Protein AF-A0A6N6ZDT4-F1 (afdb_monomer)

pLDDT: mean 76.59, std 15.62, range [25.39, 94.62]

Solvent-accessible surface area (backbone atoms only — not comparable to full-atom values): 13782 Å² total; per-residue (Å²): 130,82,79,78,72,80,75,78,79,82,58,94,84,52,54,69,71,59,47,50,46,47,51,51,45,49,52,50,52,51,52,53,52,50,54,56,46,48,57,54,64,78,45,60,95,81,59,47,78,66,54,54,50,50,39,50,55,48,48,54,64,77,39,45,67,58,52,51,52,48,53,50,49,49,47,52,45,51,51,51,51,49,51,52,44,66,76,69,45,55,78,88,50,59,71,57,66,73,57,50,48,52,52,52,50,49,52,50,54,53,48,52,52,49,51,53,51,50,50,59,55,54,75,56,52,96,78,57,51,72,68,57,50,51,53,51,52,51,49,50,47,65,76,42,38,68,63,54,49,52,48,51,51,53,49,49,50,52,52,48,44,49,69,74,63,41,41,73,68,40,72,100,58,39,64,66,61,50,46,53,52,50,47,53,49,53,48,48,54,49,51,54,52,51,48,51,50,53,51,53,72,67,43,90,44,70,68,55,37,49,50,54,53,49,53,54,51,51,53,52,49,53,53,52,50,51,53,54,49,52,57,49,51,64,49,58,57,56,74,71,77,114

Foldseek 3Di:
DPPDPQPDDDDPPHPPVLVVLSVVLVVLVVVLVVLLVCLQVVDPPPDDPVRSVVSNVVSCVVCVVSVVVSVVSVVVSVVVVVVVCQVPPPPLQDDPVVLVVLVVVLVVLVVVLVVVLVVLVVVCPDDHDPVSNVVSVVVSCVVCVVSVVVSVVSVVVSVVCCQPVVQSNDPDDGVVRVCVVVVVVVVVVVVLVVVLVVQCVVDPDPVSNVVSVVVVVVVVVVVVVVVVVVVVVVVVVVVVVD

Secondary structure (DSSP, 8-state):
-PPPPPPPPPPTT--HHHHHHHHHHHHHHHHHHHHHHHHHHTS-TT--HHHHHHHHHHHHHHTHHHHHHHHHHHHHHHHHHHHHHHHHS-GGGPPPHHHHHHHHHHHHHHHHHHHHHHHHHHHT-SS--HHHHHHHHHHHHHHTHHHHHHHHHHHHHHHHHHHHTTTTTSSSS-HHHHHHHHHHHHHHHHHHHHHHHHHHHH--SHHHHHHHHHHHHHHHHHHHHHHHHHHHHHHHTHHHH-

Structure (mmCIF, N/CA/C/O backbone):
data_AF-A0A6N6ZDT4-F1
#
_entry.id   AF-A0A6N6ZDT4-F1
#
loop_
_atom_site.group_PDB
_atom_site.id
_atom_site.type_symbol
_atom_site.label_atom_id
_atom_site.label_alt_id
_atom_site.label_comp_id
_atom_site.label_asym_id
_atom_site.label_entity_id
_atom_site.label_seq_id
_atom_site.pdbx_PDB_ins_code
_atom_site.Cartn_x
_atom_site.Cartn_y
_atom_site.Cartn_z
_atom_site.occupancy
_atom_site.B_iso_or_equiv
_atom_site.auth_seq_id
_atom_site.auth_comp_id
_atom_site.auth_asym_id
_atom_site.auth_atom_id
_atom_site.pdbx_PDB_model_num
ATOM 1 N N . MET A 1 1 ? -7.344 -6.936 5.719 1.00 31.11 1 MET A N 1
ATOM 2 C CA . MET A 1 1 ? -6.940 -6.366 4.422 1.00 31.11 1 MET A CA 1
ATOM 3 C C . MET A 1 1 ? -5.825 -5.378 4.707 1.00 31.11 1 MET A C 1
ATOM 5 O O . MET A 1 1 ? -5.963 -4.619 5.659 1.00 31.11 1 MET A O 1
ATOM 9 N N . LEU A 1 2 ? -4.697 -5.473 4.000 1.00 25.39 2 LEU A N 1
ATOM 10 C CA . LEU A 1 2 ? -3.678 -4.417 4.024 1.00 25.39 2 LEU A CA 1
ATOM 11 C C . LEU A 1 2 ? -4.314 -3.144 3.439 1.00 25.39 2 LEU A C 1
ATOM 13 O O . LEU A 1 2 ? -5.115 -3.282 2.512 1.00 25.39 2 LEU A O 1
ATOM 17 N N . PRO A 1 3 ? -4.019 -1.939 3.954 1.00 29.45 3 PRO A N 1
ATOM 18 C CA . PRO A 1 3 ? -4.468 -0.725 3.291 1.00 29.45 3 PRO A CA 1
ATOM 19 C C . PRO A 1 3 ? -3.815 -0.675 1.902 1.00 29.45 3 PRO A C 1
ATOM 21 O O . PRO A 1 3 ? -2.616 -0.959 1.794 1.00 29.45 3 PRO A O 1
ATOM 24 N N . PRO A 1 4 ? -4.568 -0.367 0.835 1.00 38.19 4 PRO A N 1
ATOM 25 C CA . PRO A 1 4 ? -3.966 -0.209 -0.473 1.00 38.19 4 PRO A CA 1
ATOM 26 C C . PRO A 1 4 ? -2.980 0.959 -0.398 1.00 38.19 4 PRO A C 1
ATOM 28 O O . PRO A 1 4 ? -3.300 2.029 0.126 1.00 38.19 4 PRO A O 1
ATOM 31 N N . GLY A 1 5 ? -1.759 0.742 -0.890 1.00 38.91 5 GLY A N 1
ATOM 32 C CA . GLY A 1 5 ? -0.797 1.825 -1.061 1.00 38.91 5 GLY A CA 1
ATOM 33 C C . GLY A 1 5 ? -1.442 2.969 -1.847 1.00 38.91 5 GLY A C 1
ATOM 34 O O . GLY A 1 5 ? -2.286 2.743 -2.726 1.00 38.91 5 GLY A O 1
ATOM 35 N N . ARG A 1 6 ? -1.093 4.214 -1.509 1.00 45.00 6 ARG A N 1
ATOM 36 C CA . ARG A 1 6 ? -1.431 5.351 -2.372 1.00 45.00 6 ARG A CA 1
ATOM 37 C C . ARG A 1 6 ? -0.840 5.057 -3.759 1.00 45.00 6 ARG A C 1
ATOM 39 O O . ARG A 1 6 ? 0.341 4.705 -3.807 1.00 45.00 6 ARG A O 1
ATOM 46 N N . PRO A 1 7 ? -1.622 5.123 -4.852 1.00 46.25 7 PRO A N 1
ATOM 47 C CA . PRO A 1 7 ? -1.039 5.036 -6.180 1.00 46.25 7 PRO A CA 1
ATOM 48 C C . PRO A 1 7 ? -0.009 6.167 -6.327 1.00 46.25 7 PRO A C 1
ATOM 50 O O . PRO A 1 7 ? -0.178 7.225 -5.707 1.00 46.25 7 PRO A O 1
ATOM 53 N N . PRO A 1 8 ? 1.085 5.934 -7.069 1.00 50.03 8 PRO A N 1
ATOM 54 C CA . PRO A 1 8 ? 2.086 6.967 -7.311 1.00 50.03 8 PRO A CA 1
ATOM 55 C C . PRO A 1 8 ? 1.429 8.202 -7.943 1.00 50.03 8 PRO A C 1
ATOM 57 O O . PRO A 1 8 ? 0.439 8.073 -8.662 1.00 50.03 8 PRO A O 1
ATOM 60 N N . LEU A 1 9 ? 1.964 9.392 -7.643 1.00 47.66 9 LEU A N 1
ATOM 61 C CA . LEU A 1 9 ? 1.488 10.659 -8.211 1.00 47.66 9 LEU A CA 1
ATOM 62 C C . LEU A 1 9 ? 1.496 10.603 -9.752 1.00 47.66 9 LEU A C 1
ATOM 64 O O . LEU A 1 9 ? 2.379 9.951 -10.321 1.00 47.66 9 LEU A O 1
ATOM 68 N N . PRO A 1 10 ? 0.546 11.275 -10.429 1.00 50.88 10 PRO A N 1
ATOM 69 C CA . PRO A 1 10 ? 0.464 11.254 -11.883 1.00 50.88 10 PRO A CA 1
ATOM 70 C C . PRO A 1 10 ? 1.732 11.846 -12.516 1.00 50.88 10 PRO A C 1
ATOM 72 O O . PRO A 1 10 ? 2.265 12.859 -12.058 1.00 50.88 10 PRO A O 1
ATOM 75 N N . HIS A 1 11 ? 2.228 11.191 -13.569 1.00 55.28 11 HIS A N 1
ATOM 76 C CA . HIS A 1 11 ? 3.303 11.713 -14.413 1.00 55.28 11 HIS A CA 1
ATOM 77 C C . HIS A 1 11 ? 2.786 12.953 -15.171 1.00 55.28 11 HIS A C 1
ATOM 79 O O . HIS A 1 11 ? 1.631 12.930 -15.594 1.00 55.28 11 HIS A O 1
ATOM 85 N N . PRO A 1 12 ? 3.582 14.021 -15.357 1.00 55.28 12 PRO A N 1
ATOM 86 C CA . PRO A 1 12 ? 3.148 15.217 -16.092 1.00 55.28 12 PRO A CA 1
ATOM 87 C C . PRO A 1 12 ? 2.647 14.912 -17.516 1.00 55.28 12 PRO A C 1
ATOM 89 O O . PRO A 1 12 ? 1.667 15.512 -17.942 1.00 55.28 12 PRO A O 1
ATOM 92 N N . ASP A 1 13 ? 3.228 13.909 -18.178 1.00 62.75 13 ASP A N 1
ATOM 93 C CA . ASP A 1 13 ? 2.835 13.463 -19.532 1.00 62.75 13 ASP A CA 1
ATOM 94 C C . ASP A 1 13 ? 1.787 12.338 -19.551 1.00 62.75 13 ASP A C 1
ATOM 96 O O . ASP A 1 13 ? 1.611 11.647 -20.551 1.00 62.75 13 ASP A O 1
ATOM 100 N N . MET A 1 14 ? 1.118 12.087 -18.425 1.00 67.31 14 MET A N 1
ATOM 101 C CA . MET A 1 14 ? 0.095 11.049 -18.343 1.00 67.31 14 MET A CA 1
ATOM 102 C C . MET A 1 14 ? -1.061 11.357 -19.316 1.00 67.31 14 MET A C 1
ATOM 104 O O . MET A 1 14 ? -1.577 12.479 -19.286 1.00 67.31 14 MET A O 1
ATOM 108 N N . PRO A 1 15 ? -1.512 10.382 -20.133 1.00 78.56 15 PRO A N 1
ATOM 109 C CA . PRO A 1 15 ? -2.627 10.574 -21.049 1.00 78.56 15 PRO A CA 1
ATOM 110 C C . PRO A 1 15 ? -3.866 11.090 -20.307 1.00 78.56 15 PRO A C 1
ATOM 112 O O . PRO A 1 15 ? -4.099 10.651 -19.171 1.00 78.56 15 PRO A O 1
ATOM 115 N N . PRO A 1 16 ? -4.664 11.989 -20.913 1.00 79.31 16 PRO A N 1
ATOM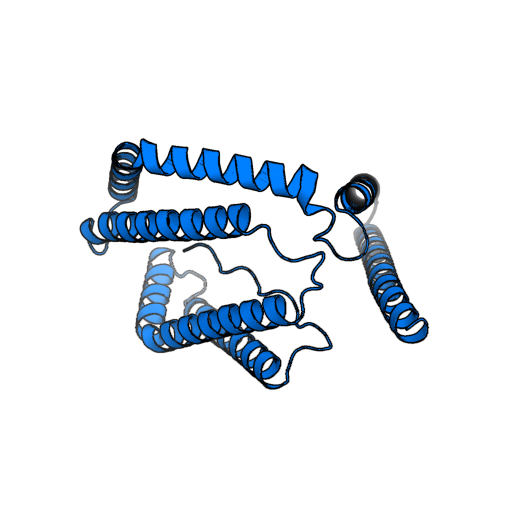 116 C CA . PRO A 1 16 ? -5.851 12.558 -20.279 1.00 79.31 16 PRO A CA 1
ATOM 117 C C . PRO A 1 16 ? -6.778 11.498 -19.678 1.00 79.31 16 PRO A C 1
ATOM 119 O O . PRO A 1 16 ? -7.207 11.639 -18.539 1.00 79.31 16 PRO A O 1
ATOM 122 N N . GLU A 1 17 ? -6.981 10.385 -20.380 1.00 77.56 17 GLU A N 1
ATOM 123 C CA . GLU A 1 17 ? -7.844 9.279 -19.958 1.00 77.56 17 GLU A CA 1
ATOM 124 C C . GLU A 1 17 ? -7.307 8.580 -18.697 1.00 77.56 17 GLU A C 1
ATOM 126 O O . GLU A 1 17 ? -8.062 8.183 -17.810 1.00 77.56 17 GLU A O 1
ATOM 131 N N . LEU A 1 18 ? -5.981 8.451 -18.587 1.00 79.62 18 LEU A N 1
ATOM 132 C CA . LEU A 1 18 ? -5.334 7.842 -17.427 1.00 79.62 18 LEU A CA 1
ATOM 133 C C . LEU A 1 18 ? -5.349 8.779 -16.214 1.00 79.62 18 LEU A C 1
ATOM 135 O O . LEU A 1 18 ? -5.496 8.327 -15.076 1.00 79.62 18 LEU A O 1
ATOM 139 N N . LYS A 1 19 ? -5.223 10.085 -16.463 1.00 82.44 19 LYS A N 1
ATOM 140 C CA . LYS A 1 19 ? -5.336 11.122 -15.438 1.00 82.44 19 LYS A CA 1
ATOM 141 C C . LYS A 1 19 ? -6.763 11.218 -14.895 1.00 82.44 19 LYS A C 1
ATOM 143 O O . LYS A 1 19 ? -6.938 11.233 -13.681 1.00 82.44 19 LYS A O 1
ATOM 148 N N . GLU A 1 20 ? -7.769 11.212 -15.766 1.00 85.25 20 GLU A N 1
ATOM 149 C CA . GLU A 1 20 ? -9.183 11.195 -15.375 1.00 85.25 20 GLU A CA 1
ATOM 150 C C . GLU A 1 20 ? -9.500 9.982 -14.493 1.00 85.25 20 GLU A C 1
ATOM 152 O O . GLU A 1 20 ? -10.053 10.134 -13.403 1.00 85.25 20 GLU A O 1
ATOM 157 N N . LEU A 1 21 ? -9.061 8.785 -14.895 1.00 84.06 21 LEU A N 1
ATOM 158 C CA . LEU A 1 21 ? -9.243 7.571 -14.098 1.00 84.06 21 LEU A CA 1
ATOM 159 C C . LEU A 1 21 ? -8.520 7.642 -12.742 1.00 84.06 21 LEU A C 1
ATOM 161 O O . LEU A 1 21 ? -9.050 7.181 -11.728 1.00 84.06 21 LEU A O 1
ATOM 165 N N . PHE A 1 22 ? -7.324 8.235 -12.696 1.00 84.69 22 PHE A N 1
ATOM 166 C CA . PHE A 1 22 ? -6.606 8.472 -11.444 1.00 84.69 22 PHE A CA 1
ATOM 167 C C . PHE A 1 22 ? -7.398 9.387 -10.501 1.00 84.69 22 PHE A C 1
ATOM 169 O O . PHE A 1 22 ? -7.576 9.047 -9.326 1.00 84.69 22 PHE A O 1
ATOM 176 N N . ASP A 1 23 ? -7.895 10.514 -11.010 1.00 86.50 23 ASP A N 1
ATOM 177 C CA . ASP A 1 23 ? -8.665 11.492 -10.238 1.00 86.50 23 ASP A CA 1
ATOM 178 C C . ASP A 1 23 ? -9.986 10.884 -9.739 1.00 86.50 23 ASP A C 1
ATOM 180 O O . ASP A 1 23 ? -10.361 11.052 -8.574 1.00 86.50 23 ASP A O 1
ATOM 184 N N . GLU A 1 24 ? -10.659 10.090 -10.574 1.00 88.06 24 GLU A N 1
ATOM 185 C CA . GLU A 1 24 ? -11.857 9.344 -10.190 1.00 88.06 24 GLU A CA 1
ATOM 186 C C . GLU A 1 24 ? -11.592 8.333 -9.070 1.00 88.06 24 GLU A C 1
ATOM 188 O O . GLU A 1 24 ? -12.377 8.233 -8.120 1.00 88.06 24 GLU A O 1
ATOM 193 N N . VAL A 1 25 ? -10.483 7.592 -9.153 1.00 87.31 25 VAL A N 1
ATOM 194 C CA . VAL A 1 25 ? -10.069 6.649 -8.108 1.00 87.31 25 VAL A CA 1
ATOM 195 C C . VAL A 1 25 ? -9.773 7.387 -6.803 1.00 87.31 25 VAL A C 1
ATOM 197 O O . VAL A 1 25 ? -10.222 6.938 -5.747 1.00 87.31 25 VAL A O 1
ATOM 200 N N . GLN A 1 26 ? -9.050 8.510 -6.838 1.00 86.88 26 GLN A N 1
ATOM 201 C CA . GLN A 1 26 ? -8.766 9.292 -5.628 1.00 86.88 26 GLN A CA 1
ATOM 202 C C . GLN A 1 26 ? -10.048 9.814 -4.986 1.00 86.88 26 GLN A C 1
ATOM 204 O O . GLN A 1 26 ? -10.287 9.568 -3.803 1.00 86.88 26 GLN A O 1
ATOM 209 N N . LYS A 1 27 ? -10.921 10.436 -5.779 1.00 89.56 27 LYS A N 1
ATOM 210 C CA . LYS A 1 27 ? -12.198 10.968 -5.301 1.00 89.56 27 LYS A CA 1
ATOM 211 C C . LYS A 1 27 ? -13.079 9.885 -4.675 1.00 89.56 27 LYS A C 1
ATOM 213 O O . LYS A 1 27 ? -13.685 10.108 -3.625 1.00 89.56 27 LYS A O 1
ATOM 218 N N . GLY A 1 28 ? -13.132 8.700 -5.286 1.00 88.12 28 GLY A N 1
ATOM 219 C CA . GLY A 1 28 ? -13.862 7.554 -4.742 1.00 88.12 28 GLY A CA 1
ATOM 220 C C . GLY A 1 28 ? -13.298 7.075 -3.399 1.00 88.12 28 GLY A C 1
ATOM 221 O O . GLY A 1 28 ? -14.063 6.826 -2.465 1.00 88.12 28 GLY A O 1
ATOM 222 N N . ARG A 1 29 ? -11.964 7.026 -3.250 1.00 88.00 29 ARG A N 1
ATOM 223 C CA . ARG A 1 29 ? -11.310 6.706 -1.966 1.00 88.00 29 ARG A CA 1
ATOM 224 C C . ARG A 1 29 ? -11.636 7.725 -0.886 1.00 88.00 29 ARG A C 1
ATOM 226 O O . ARG A 1 29 ? -11.959 7.323 0.228 1.00 88.00 29 ARG A O 1
ATOM 233 N N . GLU A 1 30 ? -11.530 9.009 -1.206 1.00 89.62 30 GLU A N 1
ATOM 234 C CA . GLU A 1 30 ? -11.802 10.099 -0.266 1.00 89.62 30 GLU A CA 1
ATOM 235 C C . GLU A 1 30 ? -13.252 10.053 0.212 1.00 89.62 30 GLU A C 1
ATOM 237 O O . GLU A 1 30 ? -13.496 10.036 1.416 1.00 89.62 30 GLU A O 1
ATOM 242 N N . THR A 1 31 ? -14.195 9.883 -0.717 1.00 90.94 31 THR A N 1
ATOM 243 C CA . THR A 1 31 ? -15.630 9.782 -0.411 1.00 90.94 31 THR A CA 1
ATOM 244 C C . THR A 1 31 ? -15.928 8.590 0.507 1.00 90.94 31 THR A C 1
ATOM 246 O O . THR A 1 31 ? -16.607 8.727 1.525 1.00 90.94 31 THR A O 1
ATOM 249 N N . LEU A 1 32 ? -15.382 7.405 0.200 1.00 90.38 32 LEU A N 1
ATOM 250 C CA . LEU A 1 32 ? -15.551 6.217 1.044 1.00 90.38 32 LEU A CA 1
ATOM 251 C C . LEU A 1 32 ? -14.861 6.373 2.407 1.00 90.38 32 LEU A C 1
ATOM 253 O O . LEU A 1 32 ? -15.349 5.857 3.412 1.00 90.38 32 LEU A O 1
ATOM 257 N N . GLN A 1 33 ? -13.725 7.068 2.467 1.00 91.31 33 GLN A N 1
ATOM 258 C CA . GLN A 1 33 ? -13.007 7.318 3.712 1.00 91.31 33 GLN A CA 1
ATOM 259 C C . GLN A 1 33 ? -13.769 8.281 4.628 1.00 91.31 33 GLN A C 1
ATOM 261 O O . GLN A 1 33 ? -13.818 8.036 5.837 1.00 91.31 33 GLN A O 1
ATOM 266 N N . GLU A 1 34 ? -14.337 9.345 4.067 1.00 90.06 34 GLU A N 1
ATOM 267 C CA . GLU A 1 34 ? -15.158 10.323 4.778 1.00 90.06 34 GLU A CA 1
ATOM 268 C C . GLU A 1 34 ? -16.442 9.674 5.292 1.00 90.06 34 GLU A C 1
ATOM 270 O O . GLU A 1 34 ? -16.655 9.633 6.500 1.00 90.06 34 GLU A O 1
ATOM 275 N N . SER A 1 35 ? -17.191 8.989 4.427 1.00 92.38 35 SER A N 1
ATOM 276 C CA . SER A 1 35 ? -18.391 8.249 4.830 1.00 92.38 35 SER A CA 1
ATOM 277 C C . SER A 1 35 ? -18.110 7.194 5.912 1.00 92.38 35 SER A C 1
ATOM 279 O O . SER A 1 35 ? -18.870 7.019 6.869 1.00 92.38 35 SER A O 1
ATOM 281 N N . ARG A 1 36 ? -16.975 6.489 5.816 1.00 91.56 36 ARG A N 1
ATOM 282 C CA . ARG A 1 36 ? -16.556 5.536 6.854 1.00 91.56 36 ARG A CA 1
ATOM 283 C C . ARG A 1 36 ? -16.254 6.226 8.182 1.00 91.56 36 ARG A C 1
ATOM 285 O O . ARG A 1 36 ? -16.444 5.611 9.233 1.00 91.56 36 ARG A O 1
ATOM 292 N N . ARG A 1 37 ? -15.701 7.441 8.143 1.00 91.19 37 ARG A N 1
ATOM 293 C CA . ARG A 1 37 ? -15.418 8.245 9.334 1.00 91.19 37 ARG A CA 1
ATOM 294 C C . ARG A 1 37 ? -16.727 8.706 9.970 1.00 91.19 37 ARG A C 1
ATOM 296 O O . ARG A 1 37 ? -16.902 8.440 11.155 1.00 91.19 37 ARG A O 1
ATOM 303 N N . GLU A 1 38 ? -17.647 9.260 9.186 1.00 91.12 38 GLU A N 1
ATOM 304 C CA . GLU A 1 38 ? -18.987 9.672 9.631 1.00 91.12 38 GLU A CA 1
ATOM 305 C C . GLU A 1 38 ? -19.718 8.522 10.336 1.00 91.12 38 GLU A C 1
ATOM 307 O O . GLU A 1 38 ? -20.161 8.665 11.470 1.00 91.12 38 GLU A O 1
ATOM 312 N N . ALA A 1 39 ? -19.699 7.315 9.758 1.00 88.31 39 ALA A N 1
ATOM 313 C CA . ALA A 1 39 ? -20.327 6.133 10.358 1.00 88.31 39 ALA A CA 1
ATOM 314 C C . ALA A 1 39 ? -19.769 5.731 11.742 1.00 88.31 39 ALA A C 1
ATOM 316 O O . ALA A 1 39 ? -20.390 4.940 12.458 1.00 88.31 39 ALA A O 1
ATOM 317 N N . VAL A 1 40 ? -18.576 6.211 12.108 1.00 86.81 40 VAL A N 1
ATOM 318 C CA . VAL A 1 40 ? -17.967 6.009 13.432 1.00 86.81 40 VAL A CA 1
ATOM 319 C C . VAL A 1 40 ? -18.140 7.238 14.325 1.00 86.81 40 VAL A C 1
ATOM 321 O O . VAL A 1 40 ? -18.248 7.066 15.538 1.00 86.81 40 VAL A O 1
ATOM 324 N N . GLU A 1 41 ? -18.143 8.442 13.755 1.00 89.25 41 GLU A N 1
ATOM 325 C CA . GLU A 1 41 ? -18.339 9.713 14.467 1.00 89.25 41 GLU A CA 1
ATOM 326 C C . GLU A 1 41 ? -19.795 9.932 14.900 1.00 89.25 41 GLU A C 1
ATOM 328 O O . GLU A 1 41 ? -20.017 10.528 15.949 1.00 89.25 41 GLU A O 1
ATOM 333 N N . ASP A 1 42 ? -20.764 9.350 14.190 1.00 88.44 42 ASP A N 1
ATOM 334 C CA . ASP A 1 42 ? -22.187 9.332 14.568 1.00 88.44 42 ASP A CA 1
ATOM 335 C C . ASP A 1 42 ? -22.475 8.525 15.848 1.00 88.44 42 ASP A C 1
ATOM 337 O O . ASP A 1 42 ? -23.586 8.549 16.386 1.00 88.44 42 ASP A O 1
ATOM 341 N N . LEU A 1 43 ? -21.496 7.763 16.342 1.00 88.75 43 LEU A N 1
ATOM 342 C CA . LEU A 1 43 ? -21.630 7.033 17.595 1.00 88.75 43 LEU A CA 1
ATOM 343 C C . LEU A 1 43 ? -21.374 7.953 18.800 1.00 88.75 43 LEU A C 1
ATOM 345 O O . LEU A 1 43 ? -20.495 8.814 18.740 1.00 88.75 43 LEU A O 1
ATOM 349 N N . PRO A 1 44 ? -22.052 7.722 19.941 1.00 89.75 44 PRO A N 1
ATOM 350 C CA . PRO A 1 44 ? -21.744 8.411 21.192 1.00 89.75 44 PRO A CA 1
ATOM 351 C C . PRO A 1 44 ? -20.250 8.347 21.545 1.00 89.75 44 PRO A C 1
ATOM 353 O O . PRO A 1 44 ? -19.573 7.352 21.269 1.00 89.75 44 PRO A O 1
ATOM 356 N N . ALA A 1 45 ? -19.716 9.388 22.190 1.00 86.81 45 ALA A N 1
ATOM 357 C CA . ALA A 1 45 ? -18.294 9.454 22.547 1.00 86.81 45 ALA A CA 1
ATOM 358 C C . ALA A 1 45 ? -17.840 8.266 23.427 1.00 86.81 45 ALA A C 1
ATOM 360 O O . ALA A 1 45 ? -16.703 7.800 23.307 1.00 86.81 45 ALA A O 1
ATOM 361 N N . ASP A 1 46 ? -18.745 7.738 24.253 1.00 89.38 46 ASP A N 1
ATOM 362 C CA . ASP A 1 46 ? -18.576 6.576 25.128 1.00 89.38 46 ASP A CA 1
ATOM 363 C C . ASP A 1 46 ? -18.909 5.229 24.458 1.00 89.38 46 ASP A C 1
ATOM 365 O O . ASP A 1 46 ? -18.815 4.184 25.106 1.00 89.38 46 ASP A O 1
ATOM 369 N N . ALA A 1 47 ? -19.229 5.219 23.158 1.00 88.31 47 ALA A N 1
ATOM 370 C CA . ALA A 1 47 ? -19.556 4.002 22.425 1.00 88.31 47 ALA A CA 1
ATOM 371 C C . ALA A 1 47 ? -18.443 2.956 22.540 1.00 88.31 47 ALA A C 1
ATOM 373 O O . ALA A 1 47 ? -17.262 3.187 22.228 1.00 88.31 47 ALA A O 1
ATOM 374 N N . SER A 1 48 ? -18.858 1.760 22.940 1.00 91.81 48 SER A N 1
ATOM 375 C CA . SER A 1 48 ? -17.996 0.621 23.187 1.00 91.81 48 SER A CA 1
ATOM 376 C C . SER A 1 48 ? -17.294 0.144 21.912 1.00 91.81 48 SER A C 1
ATOM 378 O O . SER A 1 48 ? -17.716 0.360 20.769 1.00 91.81 48 SER A O 1
ATOM 380 N N . ARG A 1 49 ? -16.211 -0.619 22.096 1.00 86.75 49 ARG A N 1
ATOM 381 C CA . ARG A 1 49 ? -15.491 -1.261 20.984 1.00 86.75 49 ARG A CA 1
ATOM 382 C C . ARG A 1 49 ? -16.386 -2.210 20.170 1.00 86.75 49 ARG A C 1
ATOM 384 O O . ARG A 1 49 ? -16.126 -2.408 18.982 1.00 86.75 49 ARG A O 1
ATOM 391 N N . GLY A 1 50 ? -17.398 -2.812 20.799 1.00 88.81 50 GLY A N 1
ATOM 392 C CA . GLY A 1 50 ? -18.374 -3.680 20.138 1.00 88.81 50 GLY A CA 1
ATOM 393 C C . GLY A 1 50 ? -19.295 -2.900 19.201 1.00 88.81 50 GLY A C 1
ATOM 394 O O . GLY A 1 50 ? -19.448 -3.281 18.042 1.00 88.81 50 GLY A O 1
ATOM 395 N N . GLU A 1 51 ? -19.817 -1.764 19.660 1.00 87.00 51 GLU A N 1
ATOM 396 C CA . GLU A 1 51 ? -20.707 -0.892 18.880 1.00 87.00 51 GLU A CA 1
ATOM 397 C C . GLU A 1 51 ? -19.990 -0.278 17.679 1.00 87.00 51 GLU A C 1
ATOM 399 O O . GLU A 1 51 ? -20.492 -0.353 16.559 1.00 87.00 51 GLU A O 1
ATOM 404 N N . ARG A 1 52 ? -18.751 0.195 17.864 1.00 86.62 52 ARG A N 1
ATOM 405 C CA . ARG A 1 52 ? -17.909 0.688 16.757 1.00 86.62 52 ARG A CA 1
ATOM 406 C C . ARG A 1 52 ? -17.675 -0.377 15.681 1.00 86.62 52 ARG A C 1
ATOM 408 O O . ARG A 1 52 ? -17.695 -0.079 14.489 1.00 86.62 52 ARG A O 1
ATOM 415 N N . ARG A 1 53 ? -17.475 -1.642 16.074 1.00 88.06 53 ARG A N 1
ATOM 416 C CA . ARG A 1 53 ? -17.344 -2.759 15.119 1.00 88.06 53 ARG A CA 1
ATOM 417 C C . ARG A 1 53 ? -18.655 -3.057 14.399 1.00 88.06 53 ARG A C 1
ATOM 419 O O . ARG A 1 53 ? -18.619 -3.316 13.199 1.00 88.06 53 ARG A O 1
ATOM 426 N N . ALA A 1 54 ? -19.782 -3.029 15.106 1.00 87.94 54 ALA A N 1
ATOM 427 C CA . ALA A 1 54 ? -21.095 -3.255 14.513 1.00 87.94 54 ALA A CA 1
ATOM 428 C C . ALA A 1 54 ? -21.461 -2.152 13.505 1.00 87.94 54 ALA A C 1
ATOM 430 O O . ALA A 1 54 ? -21.934 -2.468 12.413 1.00 87.94 54 ALA A O 1
ATOM 431 N N . ALA A 1 55 ? -21.166 -0.888 13.827 1.00 87.88 55 ALA A N 1
ATOM 432 C CA . ALA A 1 55 ? -21.350 0.253 12.933 1.00 87.88 55 ALA A CA 1
ATOM 433 C C . ALA A 1 55 ? -20.508 0.116 11.659 1.00 87.88 55 ALA A C 1
ATOM 435 O O . ALA A 1 55 ? -21.047 0.166 10.558 1.00 87.88 55 ALA A O 1
ATOM 436 N N . LEU A 1 56 ? -19.215 -0.202 11.793 1.00 90.06 56 LEU A N 1
ATOM 437 C CA . LEU A 1 56 ? -18.357 -0.470 10.636 1.00 90.06 56 LEU A CA 1
ATOM 438 C C . LEU A 1 56 ? -18.849 -1.666 9.807 1.00 90.06 56 LEU A C 1
ATOM 440 O O . LEU A 1 56 ? -18.833 -1.609 8.584 1.00 90.06 56 LEU A O 1
ATOM 444 N N . ALA A 1 57 ? -19.309 -2.750 10.438 1.00 87.00 57 ALA A N 1
ATOM 445 C CA . ALA A 1 57 ? -19.851 -3.908 9.722 1.00 87.00 57 ALA A CA 1
ATOM 446 C C . ALA A 1 57 ? -21.175 -3.596 9.000 1.00 87.00 57 ALA A C 1
ATOM 448 O O . ALA A 1 57 ? -21.483 -4.197 7.969 1.00 87.00 57 ALA A O 1
ATOM 449 N N . LYS A 1 58 ? -21.983 -2.676 9.537 1.00 90.75 58 LYS A N 1
ATOM 450 C CA . LYS A 1 58 ? -23.165 -2.142 8.855 1.00 90.75 58 LYS A CA 1
ATOM 451 C C . LYS A 1 58 ? -22.745 -1.290 7.656 1.00 90.75 58 LYS A C 1
ATOM 453 O O . LYS A 1 58 ? -23.228 -1.560 6.562 1.00 90.75 58 LYS A O 1
ATOM 458 N N . TRP A 1 59 ? -21.797 -0.375 7.846 1.00 94.62 59 TRP A N 1
ATOM 459 C CA . TRP A 1 59 ? -21.242 0.470 6.788 1.00 94.62 59 TRP A CA 1
ATOM 460 C C . TRP A 1 59 ? -20.688 -0.362 5.621 1.00 94.62 59 TRP A C 1
ATOM 462 O O . TRP A 1 59 ? -21.114 -0.190 4.484 1.00 94.62 59 TRP A O 1
ATOM 472 N N . TYR A 1 60 ? -19.855 -1.373 5.902 1.00 88.06 60 TYR A N 1
ATOM 473 C CA . TYR A 1 60 ? -19.322 -2.276 4.871 1.00 88.06 60 TYR A CA 1
ATOM 474 C C . TYR A 1 60 ? -20.416 -2.982 4.063 1.00 88.06 60 TYR A C 1
ATOM 476 O O . TYR A 1 60 ? -20.250 -3.192 2.868 1.00 88.06 60 TYR A O 1
ATOM 484 N N . ARG A 1 61 ? -21.536 -3.358 4.697 1.00 89.31 61 ARG A N 1
ATOM 485 C CA . ARG A 1 61 ? -22.671 -3.971 3.991 1.00 89.31 61 ARG A CA 1
ATOM 486 C C . ARG A 1 61 ? -23.437 -2.959 3.146 1.00 89.31 61 ARG A C 1
ATOM 488 O O . ARG A 1 61 ? -23.879 -3.307 2.061 1.00 89.31 61 ARG A O 1
ATOM 495 N N . GLN A 1 62 ? -23.591 -1.732 3.636 1.00 92.19 62 GLN A N 1
ATOM 496 C CA . GLN A 1 62 ? -24.286 -0.664 2.919 1.00 92.19 62 GLN A CA 1
ATOM 497 C C . GLN A 1 62 ? -23.494 -0.155 1.713 1.00 92.19 62 GLN A C 1
ATOM 499 O O . GLN A 1 62 ? -24.103 0.367 0.790 1.00 92.19 62 GLN A O 1
ATOM 504 N N . HIS A 1 63 ? -22.165 -0.265 1.727 1.00 92.88 63 HIS A N 1
ATOM 505 C CA . HIS A 1 63 ? -21.287 0.274 0.677 1.00 92.88 63 HIS A CA 1
ATOM 506 C C . HIS A 1 63 ? -20.538 -0.833 -0.072 1.00 92.88 63 HIS A C 1
ATOM 508 O O . HIS A 1 63 ? -19.516 -0.582 -0.703 1.00 92.88 63 HIS A O 1
ATOM 514 N N . ALA A 1 64 ? -21.027 -2.075 -0.003 1.00 85.94 64 ALA A N 1
ATOM 515 C CA . ALA A 1 64 ? -20.387 -3.218 -0.649 1.00 85.94 64 ALA A CA 1
ATOM 516 C C . ALA A 1 64 ? -20.246 -3.020 -2.169 1.00 85.94 64 ALA A C 1
ATOM 518 O O . ALA A 1 64 ? -19.205 -3.337 -2.738 1.00 85.94 64 ALA A O 1
ATOM 519 N N . GLU A 1 65 ? -21.267 -2.455 -2.818 1.00 85.62 65 GLU A N 1
ATOM 520 C CA . GLU A 1 65 ? -21.244 -2.175 -4.257 1.00 85.62 65 GLU A CA 1
ATOM 521 C C . GLU A 1 65 ? -20.286 -1.042 -4.625 1.00 85.62 65 GLU A C 1
ATOM 523 O O . GLU A 1 65 ? -19.607 -1.124 -5.646 1.00 85.62 65 GLU A O 1
ATOM 528 N N . ASP A 1 66 ? -20.216 0.008 -3.808 1.00 86.25 66 ASP A N 1
ATOM 529 C CA . ASP A 1 66 ? -19.314 1.136 -4.049 1.00 86.25 66 ASP A CA 1
ATOM 530 C C . ASP A 1 66 ? -17.858 0.725 -3.826 1.00 86.25 66 ASP A C 1
ATOM 532 O O . ASP A 1 66 ? -16.984 1.085 -4.610 1.00 86.25 66 ASP A O 1
ATOM 536 N N . LEU A 1 67 ? -17.600 -0.110 -2.814 1.00 83.94 67 LEU A N 1
ATOM 537 C CA . LEU A 1 67 ? -16.295 -0.730 -2.589 1.00 83.94 67 LEU A CA 1
ATOM 538 C C . LEU A 1 67 ? -15.884 -1.621 -3.766 1.00 83.94 67 LEU A C 1
ATOM 540 O O . LEU A 1 67 ? -14.748 -1.521 -4.220 1.00 83.94 67 LEU A O 1
ATOM 544 N N . ALA A 1 68 ? -16.794 -2.440 -4.298 1.00 78.75 68 ALA A N 1
ATOM 545 C CA . ALA A 1 68 ? -16.513 -3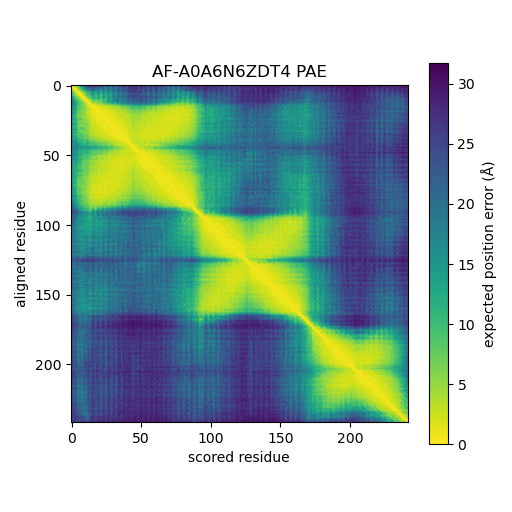.277 -5.464 1.00 78.75 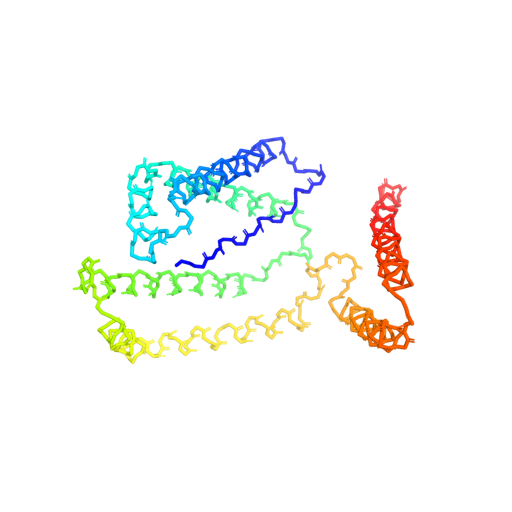68 ALA A CA 1
ATOM 546 C C . ALA A 1 68 ? -16.236 -2.438 -6.726 1.00 78.75 68 ALA A C 1
ATOM 548 O O . ALA A 1 68 ? -15.287 -2.711 -7.460 1.00 78.75 68 ALA A O 1
ATOM 549 N N . ARG A 1 69 ? -17.021 -1.376 -6.958 1.00 79.88 69 ARG A N 1
ATOM 550 C CA . ARG A 1 69 ? -16.784 -0.419 -8.053 1.00 79.88 69 ARG A CA 1
ATOM 551 C C . ARG A 1 69 ? -15.437 0.281 -7.910 1.00 79.88 69 ARG A C 1
ATOM 553 O O . ARG A 1 69 ? -14.721 0.444 -8.895 1.00 79.88 69 ARG A O 1
ATOM 560 N N . GLN A 1 70 ? -15.079 0.666 -6.691 1.00 88.62 70 GLN A N 1
ATOM 561 C CA . GLN A 1 70 ? -13.797 1.287 -6.403 1.00 88.62 70 GLN A CA 1
ATOM 562 C C . GLN A 1 70 ? -12.630 0.320 -6.639 1.00 88.62 70 GLN A C 1
ATOM 564 O O . GLN A 1 70 ? -11.637 0.705 -7.251 1.00 88.62 70 GLN A O 1
ATOM 569 N N . GLU A 1 71 ? -12.748 -0.938 -6.207 1.00 80.06 71 GLU A N 1
ATOM 570 C CA . GLU A 1 71 ? -11.743 -1.974 -6.476 1.00 80.06 71 GLU A CA 1
ATOM 571 C C . GLU A 1 71 ? -11.547 -2.205 -7.979 1.00 80.06 71 GLU A C 1
ATOM 573 O O . GLU A 1 71 ? -10.406 -2.309 -8.432 1.00 80.06 71 GLU A O 1
ATOM 578 N N . GLN A 1 72 ? -12.635 -2.220 -8.754 1.00 80.31 72 GLN A N 1
ATOM 579 C CA . GLN A 1 72 ? -12.586 -2.356 -10.209 1.00 80.31 72 GLN A CA 1
ATOM 580 C C . GLN A 1 72 ? -11.858 -1.175 -10.870 1.00 80.31 72 GLN A C 1
ATOM 582 O O . GLN A 1 72 ? -10.928 -1.385 -11.645 1.00 80.31 72 GLN A O 1
ATOM 587 N N . ARG A 1 73 ? -12.201 0.067 -10.508 1.00 81.12 73 ARG A N 1
ATOM 588 C CA . ARG A 1 73 ? -11.535 1.277 -11.031 1.00 81.12 73 ARG A CA 1
ATOM 589 C C . ARG A 1 73 ? -10.052 1.324 -10.676 1.00 81.12 73 ARG A C 1
ATOM 591 O O . ARG A 1 73 ? -9.213 1.705 -11.486 1.00 81.12 73 ARG A O 1
ATOM 598 N N . GLU A 1 74 ? -9.701 0.909 -9.462 1.00 81.88 74 GLU A N 1
ATOM 599 C CA . GLU A 1 74 ? -8.302 0.791 -9.056 1.00 81.88 74 GLU A CA 1
ATOM 600 C C . GLU A 1 74 ? -7.538 -0.265 -9.850 1.00 81.88 74 GLU A C 1
ATOM 602 O O . GLU A 1 74 ? -6.328 -0.129 -10.041 1.00 81.88 74 GLU A O 1
ATOM 607 N N . TRP A 1 75 ? -8.210 -1.340 -10.251 1.00 79.00 75 TRP A N 1
ATOM 608 C CA . TRP A 1 75 ? -7.624 -2.365 -11.098 1.00 79.00 75 TRP A CA 1
ATOM 609 C C . TRP A 1 75 ? -7.405 -1.836 -12.520 1.00 79.00 75 TRP A C 1
ATOM 611 O O . TRP A 1 75 ? -6.284 -1.931 -13.016 1.00 79.00 75 TRP A O 1
ATOM 621 N N . GLU A 1 76 ? -8.406 -1.175 -13.105 1.00 76.12 76 GLU A N 1
ATOM 622 C CA . GLU A 1 76 ? -8.312 -0.517 -14.418 1.00 76.12 76 GLU A CA 1
ATOM 623 C C . GLU A 1 76 ? -7.176 0.513 -14.451 1.00 76.12 76 GLU A C 1
ATOM 625 O O . GLU A 1 76 ? -6.347 0.499 -15.361 1.00 76.12 76 GLU A O 1
ATOM 630 N N . LEU A 1 77 ? -7.056 1.339 -13.404 1.00 80.69 77 LEU A N 1
ATOM 631 C CA . LEU A 1 77 ? -5.973 2.314 -13.273 1.00 80.69 77 LEU A CA 1
ATOM 632 C C . LEU A 1 77 ? -4.601 1.636 -13.295 1.00 80.69 77 LEU A C 1
ATOM 634 O O . LEU A 1 77 ? -3.686 2.106 -13.968 1.00 80.69 77 LEU A O 1
ATOM 638 N N . ARG A 1 78 ? -4.441 0.524 -12.567 1.00 76.31 78 ARG A N 1
ATOM 639 C CA . ARG A 1 78 ? -3.173 -0.220 -12.529 1.00 76.31 78 ARG A CA 1
ATOM 640 C C . ARG A 1 78 ? -2.848 -0.854 -13.875 1.00 76.31 78 ARG A C 1
ATOM 642 O O . ARG A 1 78 ? -1.679 -0.852 -14.254 1.00 76.31 78 ARG A O 1
ATOM 649 N N . GLU A 1 79 ? -3.838 -1.401 -14.576 1.00 72.75 79 GLU A N 1
ATOM 650 C CA . GLU A 1 79 ? -3.629 -1.971 -15.909 1.00 72.75 79 GLU A CA 1
ATOM 651 C C . GLU A 1 79 ? -3.225 -0.899 -16.916 1.00 72.75 79 GLU A C 1
ATOM 653 O O . GLU A 1 79 ? -2.205 -1.049 -17.588 1.00 72.75 79 GLU A O 1
ATOM 658 N N . MET A 1 80 ? -3.953 0.217 -16.970 1.00 72.25 80 MET A N 1
ATOM 659 C CA . MET A 1 80 ? -3.620 1.307 -17.882 1.00 72.25 80 MET A CA 1
ATOM 660 C C . MET A 1 80 ? -2.267 1.943 -17.550 1.00 72.25 80 MET A C 1
ATOM 662 O O . MET A 1 80 ? -1.494 2.220 -18.463 1.00 72.25 80 MET A O 1
ATOM 666 N N . GLN A 1 81 ? -1.928 2.119 -16.267 1.00 71.44 81 GLN A N 1
ATOM 667 C CA . GLN A 1 81 ? -0.591 2.569 -15.862 1.00 71.44 81 GLN A CA 1
ATOM 668 C C . GLN A 1 81 ? 0.496 1.590 -16.312 1.00 71.44 81 GLN A C 1
ATOM 670 O O . GLN A 1 81 ? 1.540 2.024 -16.793 1.00 71.44 81 GLN A O 1
ATOM 675 N N . ALA A 1 82 ? 0.262 0.281 -16.190 1.00 67.56 82 ALA A N 1
ATOM 676 C CA . ALA A 1 82 ? 1.215 -0.731 -16.630 1.00 67.56 82 ALA A CA 1
ATOM 677 C C . ALA A 1 82 ? 1.410 -0.715 -18.153 1.00 67.56 82 ALA A C 1
ATOM 679 O O . ALA A 1 82 ? 2.550 -0.77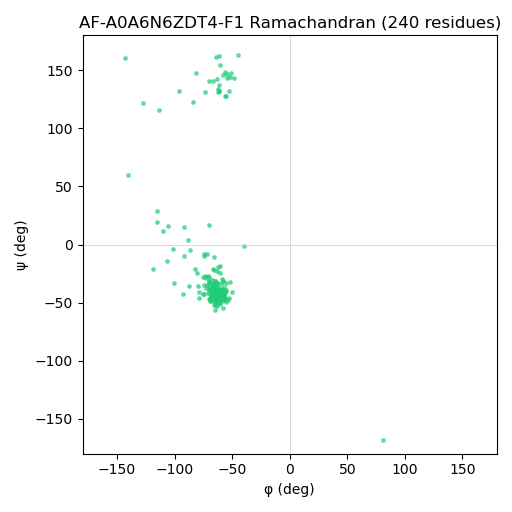4 -18.610 1.00 67.56 82 ALA A O 1
ATOM 680 N N . LEU A 1 83 ? 0.326 -0.590 -18.926 1.00 69.19 83 LEU A N 1
ATOM 681 C CA . LEU A 1 83 ? 0.375 -0.475 -20.386 1.00 69.19 83 LEU A CA 1
ATOM 682 C C . LEU A 1 83 ? 1.077 0.811 -20.828 1.00 69.19 83 LEU A C 1
ATOM 684 O O . LEU A 1 83 ? 1.960 0.765 -21.680 1.00 69.19 83 LEU A O 1
ATOM 688 N N . TYR A 1 84 ? 0.727 1.944 -20.214 1.00 67.81 84 TYR A N 1
ATOM 689 C CA . TYR A 1 84 ? 1.352 3.233 -20.493 1.00 67.81 84 TYR A CA 1
ATOM 690 C C . TYR A 1 84 ? 2.848 3.206 -20.186 1.00 67.81 84 TYR A C 1
ATOM 692 O O . TYR A 1 84 ? 3.652 3.626 -21.014 1.00 67.81 84 TYR A O 1
ATOM 700 N N . MET A 1 85 ? 3.230 2.666 -19.025 1.00 65.94 85 MET A N 1
ATOM 701 C CA . MET A 1 85 ? 4.632 2.465 -18.686 1.00 65.94 85 MET A CA 1
ATOM 702 C C . MET A 1 85 ? 5.305 1.582 -19.729 1.00 65.94 85 MET A C 1
ATOM 704 O O . MET A 1 85 ? 6.279 2.023 -20.314 1.00 65.94 85 MET A O 1
ATOM 708 N N . ALA A 1 86 ? 4.786 0.388 -20.020 1.00 65.12 86 ALA A N 1
ATOM 709 C CA . ALA A 1 86 ? 5.402 -0.525 -20.983 1.00 65.12 86 ALA A CA 1
ATOM 710 C C . ALA A 1 86 ? 5.611 0.111 -22.370 1.00 65.12 86 ALA A C 1
ATOM 712 O O . ALA A 1 86 ? 6.661 -0.088 -22.969 1.00 65.12 86 ALA A O 1
ATOM 713 N N . ALA A 1 87 ? 4.651 0.908 -22.850 1.00 63.91 87 ALA A N 1
ATOM 714 C CA . ALA A 1 87 ? 4.730 1.582 -24.145 1.00 63.91 87 ALA A CA 1
ATOM 715 C C . ALA A 1 87 ? 5.717 2.762 -24.181 1.00 63.91 87 ALA A C 1
ATOM 717 O O . ALA A 1 87 ? 6.260 3.067 -25.236 1.00 63.91 87 ALA A O 1
ATOM 718 N N . ASN A 1 88 ? 5.944 3.424 -23.043 1.00 60.94 88 ASN A N 1
ATOM 719 C CA . ASN A 1 88 ? 6.796 4.615 -22.939 1.00 60.94 88 ASN A CA 1
ATOM 720 C C . ASN A 1 88 ? 8.093 4.345 -22.173 1.00 60.94 88 ASN A C 1
ATOM 722 O O . ASN A 1 88 ? 8.795 5.273 -21.771 1.00 60.94 88 ASN A O 1
ATOM 726 N N . THR A 1 89 ? 8.402 3.076 -21.919 1.00 57.06 89 THR A N 1
ATOM 727 C CA . THR A 1 89 ? 9.649 2.702 -21.273 1.00 57.06 89 THR A CA 1
ATOM 728 C C . THR A 1 89 ? 10.738 2.631 -22.343 1.00 57.06 89 THR A C 1
ATOM 730 O O . THR A 1 89 ? 10.576 1.869 -23.295 1.00 57.06 89 THR A O 1
ATOM 733 N N . PRO A 1 90 ? 11.834 3.402 -22.211 1.00 56.88 90 PRO A N 1
ATOM 734 C CA . PRO A 1 90 ? 12.995 3.294 -23.094 1.00 56.88 90 PRO A CA 1
ATOM 735 C C . PRO A 1 90 ? 13.453 1.836 -23.268 1.00 56.88 90 PRO A C 1
ATOM 737 O O . PRO A 1 90 ? 13.387 1.064 -22.312 1.00 56.88 90 PRO A O 1
ATOM 740 N N . GLU A 1 91 ? 13.906 1.437 -24.463 1.00 56.50 91 GLU A N 1
ATOM 741 C CA . GLU A 1 91 ? 14.271 0.037 -24.772 1.00 56.50 91 GLU A CA 1
ATOM 742 C C . GLU A 1 91 ? 15.366 -0.526 -23.842 1.00 56.50 91 GLU A C 1
ATOM 744 O O . GLU A 1 91 ? 15.347 -1.706 -23.490 1.00 56.50 91 GLU A O 1
ATOM 749 N N . ASP A 1 92 ? 16.275 0.325 -23.359 1.00 53.53 92 ASP A N 1
ATOM 750 C CA . ASP A 1 92 ? 17.313 0.012 -22.363 1.00 53.53 92 ASP A CA 1
ATOM 751 C C . ASP A 1 92 ? 16.762 -0.190 -20.937 1.00 53.53 92 ASP A C 1
ATOM 753 O O . ASP A 1 92 ? 17.463 -0.643 -20.028 1.00 53.53 92 ASP A O 1
ATOM 757 N N . ARG A 1 93 ? 15.477 0.107 -20.749 1.00 56.12 93 ARG A N 1
ATOM 758 C CA . ARG A 1 93 ? 14.691 -0.099 -19.538 1.00 56.12 93 ARG A CA 1
ATOM 759 C C . ARG A 1 93 ? 13.568 -1.111 -19.775 1.00 56.12 93 ARG A C 1
ATOM 761 O O . ARG A 1 93 ? 12.553 -1.006 -19.111 1.00 56.12 93 ARG A O 1
ATOM 768 N N . VAL A 1 94 ? 13.695 -2.083 -20.684 1.00 62.44 94 VAL A N 1
ATOM 769 C CA . VAL A 1 94 ? 12.716 -3.185 -20.853 1.00 62.44 94 VAL A CA 1
ATOM 770 C C . VAL A 1 94 ? 13.156 -4.438 -20.095 1.00 62.44 94 VAL A C 1
ATOM 772 O O . VAL A 1 94 ? 14.321 -4.831 -20.129 1.00 62.44 94 VAL A O 1
ATOM 775 N N . MET A 1 95 ? 12.230 -5.041 -19.336 1.00 66.81 95 MET A N 1
ATOM 776 C CA . MET A 1 95 ? 12.556 -5.986 -18.262 1.00 66.81 95 MET A CA 1
ATOM 777 C C . MET A 1 95 ? 12.976 -7.256 -18.946 1.00 66.81 95 MET A C 1
ATOM 779 O O . MET A 1 95 ? 12.229 -7.688 -19.825 1.00 66.81 95 MET A O 1
ATOM 783 N N . PRO A 1 96 ? 14.118 -7.867 -18.576 1.00 77.19 96 PRO A N 1
ATOM 784 C CA . PRO A 1 96 ? 14.486 -9.114 -19.210 1.00 77.19 96 PRO A CA 1
ATOM 785 C C . PRO A 1 96 ? 13.313 -10.092 -19.097 1.00 77.19 96 PRO A C 1
ATOM 787 O O . PRO A 1 96 ? 12.733 -10.203 -18.004 1.00 77.19 96 PRO A O 1
ATOM 790 N N . PRO A 1 97 ? 12.918 -10.757 -20.195 1.00 78.06 97 PRO A N 1
ATOM 791 C CA . PRO A 1 97 ? 11.748 -11.630 -20.218 1.00 78.06 97 PRO A CA 1
ATOM 792 C C . PRO A 1 97 ? 11.755 -12.671 -19.093 1.00 78.06 97 PRO A C 1
ATOM 794 O O . PRO A 1 97 ? 10.712 -13.009 -18.539 1.00 78.06 97 PRO A O 1
ATOM 797 N N . GLU A 1 98 ? 12.937 -13.129 -18.685 1.00 80.56 98 GLU A N 1
ATOM 798 C CA . GLU A 1 98 ? 13.137 -14.084 -17.596 1.00 80.56 98 GLU A CA 1
ATOM 799 C C . GLU A 1 98 ? 12.727 -13.502 -16.236 1.00 80.56 98 GLU A C 1
ATOM 801 O O . GLU A 1 98 ? 12.194 -14.208 -15.378 1.00 80.56 98 GLU A O 1
ATOM 806 N N . ILE A 1 99 ? 12.960 -12.208 -16.023 1.00 80.12 99 ILE A N 1
ATOM 807 C CA . ILE A 1 99 ? 12.594 -11.491 -14.798 1.00 80.12 99 ILE A CA 1
ATOM 808 C C . ILE A 1 99 ? 11.109 -11.148 -14.817 1.00 80.12 99 ILE A C 1
ATOM 810 O O . ILE A 1 99 ? 10.431 -11.339 -13.805 1.00 80.12 99 ILE A O 1
ATOM 814 N N . GLN A 1 100 ? 10.583 -10.729 -15.970 1.00 78.44 100 GLN A N 1
ATOM 815 C CA . GLN A 1 100 ? 9.149 -10.514 -16.145 1.00 78.44 100 GLN A CA 1
ATOM 816 C C . GLN A 1 100 ? 8.362 -11.799 -15.851 1.00 78.44 100 GLN A C 1
ATOM 818 O O . GLN A 1 100 ? 7.419 -11.779 -15.058 1.00 78.44 100 GLN A O 1
ATOM 823 N N . HIS A 1 101 ? 8.811 -12.934 -16.389 1.00 83.25 101 HIS A N 1
ATOM 824 C CA . HIS A 1 101 ? 8.215 -14.237 -16.122 1.00 83.25 101 HIS A CA 1
ATOM 825 C C . HIS A 1 101 ? 8.246 -14.591 -14.627 1.00 83.25 101 HIS A C 1
ATOM 827 O O . HIS A 1 101 ? 7.218 -14.949 -14.054 1.00 83.25 101 HIS A O 1
ATOM 833 N N . LYS A 1 102 ? 9.385 -14.393 -13.943 1.00 81.19 102 LYS A N 1
ATOM 834 C CA . LYS A 1 102 ? 9.489 -14.605 -12.485 1.00 81.19 102 LYS A CA 1
ATOM 835 C C . LYS A 1 102 ? 8.496 -13.749 -11.692 1.00 81.19 102 LYS A C 1
ATOM 837 O O . LYS A 1 102 ? 7.919 -14.233 -10.716 1.00 81.19 102 LYS A O 1
ATOM 842 N N . VAL A 1 103 ? 8.286 -12.492 -12.089 1.00 82.94 103 VAL A N 1
ATOM 843 C CA . VAL A 1 103 ? 7.301 -11.591 -11.464 1.00 82.94 103 VAL A CA 1
ATOM 844 C C . VAL A 1 103 ? 5.872 -12.094 -11.688 1.00 82.94 103 VAL A C 1
ATOM 846 O O . VAL A 1 103 ? 5.065 -12.086 -10.755 1.00 82.94 103 VAL A O 1
ATOM 849 N N . GLU A 1 104 ? 5.542 -12.533 -12.900 1.00 83.50 104 GLU A N 1
ATOM 850 C CA . GLU A 1 104 ? 4.221 -13.070 -13.243 1.00 83.50 104 GLU A CA 1
ATOM 851 C C . GLU A 1 104 ? 3.910 -14.363 -12.485 1.00 83.50 104 GLU A C 1
ATOM 853 O O . GLU A 1 104 ? 2.825 -14.492 -11.909 1.00 83.50 104 GLU A O 1
ATOM 858 N N . GLU A 1 105 ? 4.875 -15.280 -12.399 1.00 84.44 105 GLU A N 1
ATOM 859 C CA . GLU A 1 105 ? 4.740 -16.502 -11.611 1.00 84.44 105 GLU A CA 1
ATOM 860 C C . GLU A 1 105 ? 4.550 -16.192 -10.121 1.00 84.44 105 GLU A C 1
ATOM 862 O O . GLU A 1 105 ? 3.616 -16.701 -9.501 1.00 84.44 105 GLU A O 1
ATOM 867 N N . LEU A 1 106 ? 5.347 -15.283 -9.550 1.00 84.75 106 LEU A N 1
ATOM 868 C CA . LEU A 1 106 ? 5.169 -14.830 -8.166 1.00 84.75 106 LEU A CA 1
ATOM 869 C C . LEU A 1 106 ? 3.778 -14.237 -7.916 1.00 84.75 106 LEU A C 1
ATOM 871 O O . LEU A 1 106 ? 3.154 -14.526 -6.893 1.00 84.75 106 LEU A O 1
ATOM 875 N N . ARG A 1 107 ? 3.260 -13.427 -8.849 1.00 79.81 107 ARG A N 1
ATOM 876 C CA . ARG A 1 107 ? 1.894 -12.880 -8.768 1.00 79.81 107 ARG A CA 1
ATOM 877 C C . ARG A 1 107 ? 0.839 -13.977 -8.833 1.00 79.81 107 ARG A C 1
ATOM 879 O O . ARG A 1 107 ? -0.187 -13.869 -8.162 1.00 79.81 107 ARG A O 1
ATOM 886 N N . LYS A 1 108 ? 1.048 -15.003 -9.657 1.00 85.44 108 LYS A N 1
ATOM 887 C CA . LYS A 1 108 ? 0.136 -16.143 -9.772 1.00 85.44 108 LYS A CA 1
ATOM 888 C C . LYS A 1 108 ? 0.085 -16.930 -8.461 1.00 85.44 108 LYS A C 1
ATOM 890 O O . LYS A 1 108 ? -0.987 -16.999 -7.864 1.00 85.44 108 LYS A O 1
ATOM 895 N N . VAL A 1 109 ? 1.231 -17.393 -7.959 1.00 82.38 109 VAL A N 1
ATOM 896 C CA . VAL A 1 109 ? 1.307 -18.164 -6.704 1.00 82.38 109 VAL A CA 1
ATOM 897 C C . VAL A 1 109 ? 0.804 -17.329 -5.519 1.00 82.38 109 VAL A C 1
ATOM 899 O O . VAL A 1 109 ? 0.033 -17.806 -4.689 1.00 82.38 109 VAL A O 1
ATOM 902 N N . GLY A 1 110 ? 1.151 -16.039 -5.466 1.00 82.81 110 GLY A N 1
ATOM 903 C CA . GLY A 1 110 ? 0.662 -15.129 -4.429 1.00 82.81 110 GLY A CA 1
ATOM 904 C C . GLY A 1 110 ? -0.864 -14.964 -4.425 1.00 82.81 110 GLY A C 1
ATOM 905 O O . GLY A 1 110 ? -1.470 -14.917 -3.352 1.00 82.81 110 GLY A O 1
ATOM 906 N N . ARG A 1 111 ? -1.505 -14.911 -5.603 1.00 84.81 111 ARG A N 1
ATOM 907 C CA . ARG A 1 111 ? -2.974 -14.875 -5.721 1.00 84.81 111 ARG A CA 1
ATOM 908 C C . ARG A 1 111 ? -3.609 -16.187 -5.276 1.00 84.81 111 ARG A C 1
ATOM 910 O O . ARG A 1 111 ? -4.580 -16.148 -4.526 1.00 84.81 111 ARG A O 1
ATOM 917 N N . GLU A 1 112 ? -3.050 -17.320 -5.683 1.00 85.94 112 GLU A N 1
ATOM 918 C CA . GLU A 1 112 ? -3.536 -18.647 -5.287 1.00 85.94 112 GLU A CA 1
ATOM 919 C C . GLU A 1 112 ? -3.495 -18.822 -3.760 1.00 85.94 112 GLU A C 1
ATOM 921 O O . GLU A 1 112 ? -4.509 -19.172 -3.153 1.00 85.94 112 GLU A O 1
ATOM 926 N N . LEU A 1 113 ? -2.384 -18.454 -3.111 1.00 86.31 113 LEU A N 1
ATOM 927 C CA . LEU A 1 113 ? -2.272 -18.473 -1.647 1.00 86.31 113 LEU A CA 1
ATOM 928 C C . LEU A 1 113 ? -3.246 -17.513 -0.961 1.00 86.31 113 LEU A C 1
ATOM 930 O O . LEU A 1 113 ? -3.765 -17.818 0.114 1.00 86.31 113 LEU A O 1
ATOM 934 N N . LEU A 1 114 ? -3.497 -16.341 -1.549 1.00 86.19 114 LEU A N 1
ATOM 935 C CA . LEU A 1 114 ? -4.455 -15.389 -0.995 1.00 86.19 114 LEU A CA 1
ATOM 936 C C . LEU A 1 114 ? -5.878 -15.956 -1.024 1.00 86.19 114 LEU A C 1
ATOM 938 O O . LEU A 1 114 ? -6.577 -15.858 -0.015 1.00 86.19 114 LEU A O 1
ATOM 942 N N . VAL A 1 115 ? -6.285 -16.554 -2.146 1.00 86.31 115 VAL A N 1
ATOM 943 C CA . VAL A 1 115 ? -7.594 -17.204 -2.299 1.00 86.31 115 VAL A CA 1
ATOM 944 C C . VAL A 1 115 ? -7.723 -18.369 -1.321 1.00 86.31 115 VAL A C 1
ATOM 946 O O . VAL A 1 115 ? -8.699 -18.430 -0.575 1.00 86.31 115 VAL A O 1
ATOM 949 N N . ALA A 1 116 ? -6.710 -19.233 -1.232 1.00 86.94 116 ALA A N 1
ATOM 950 C CA . ALA A 1 116 ? -6.696 -20.348 -0.288 1.00 86.94 116 ALA A CA 1
ATOM 951 C C . ALA A 1 116 ? -6.798 -19.867 1.171 1.00 86.94 116 ALA A C 1
ATOM 953 O O . ALA A 1 116 ? -7.594 -20.382 1.957 1.00 86.94 116 ALA A O 1
ATOM 954 N N . ARG A 1 117 ? -6.074 -18.800 1.533 1.00 89.31 117 ARG A N 1
ATOM 955 C CA . ARG A 1 117 ? -6.168 -18.186 2.864 1.00 89.31 117 ARG A CA 1
ATOM 956 C C . ARG A 1 117 ? -7.556 -17.612 3.145 1.00 89.31 117 ARG A C 1
ATOM 958 O O . ARG A 1 117 ? -8.045 -17.719 4.270 1.00 89.31 117 ARG A O 1
ATOM 965 N N . GLN A 1 118 ? -8.166 -16.946 2.168 1.00 87.81 118 GLN A N 1
ATOM 966 C CA . GLN A 1 118 ? -9.520 -16.409 2.307 1.00 87.81 118 GLN A CA 1
ATOM 967 C C . GLN A 1 118 ? -10.537 -17.531 2.499 1.00 87.81 118 GLN A C 1
ATOM 969 O O . GLN A 1 118 ? -11.408 -17.401 3.353 1.00 87.81 118 GLN A O 1
ATOM 974 N N . GLU A 1 119 ? -10.383 -18.639 1.780 1.00 89.19 119 GLU A N 1
ATOM 975 C CA . GLU A 1 119 ? -11.237 -19.813 1.914 1.00 89.19 119 GLU A CA 1
ATOM 976 C C . GLU A 1 119 ? -11.126 -20.442 3.309 1.00 89.19 119 GLU A C 1
ATOM 978 O O . GLU A 1 119 ? -12.146 -20.666 3.960 1.00 89.19 119 GLU A O 1
ATOM 983 N N . VAL A 1 120 ? -9.907 -20.606 3.837 1.00 89.69 120 VAL A N 1
ATOM 984 C CA . VAL A 1 120 ? -9.685 -21.066 5.222 1.00 89.69 120 VAL A CA 1
ATOM 985 C C . VAL A 1 120 ? -10.385 -20.153 6.231 1.00 89.69 120 VAL A C 1
ATOM 987 O O . VAL A 1 120 ? -11.043 -20.624 7.155 1.00 89.69 120 VAL A O 1
ATOM 990 N N . LEU A 1 121 ? -10.287 -18.832 6.055 1.00 86.25 121 LEU A N 1
ATOM 991 C CA . LEU A 1 121 ? -10.964 -17.880 6.938 1.00 86.25 121 LEU A CA 1
ATOM 992 C C . LEU A 1 121 ? -12.489 -17.890 6.762 1.00 86.25 121 LEU A C 1
ATOM 994 O O . LEU A 1 121 ? -13.204 -17.662 7.735 1.00 86.25 121 LEU A O 1
ATOM 998 N N . ARG A 1 122 ? -12.991 -18.164 5.554 1.00 86.44 122 ARG A N 1
ATOM 999 C CA . ARG A 1 122 ? -14.425 -18.280 5.255 1.00 86.44 122 ARG A CA 1
ATOM 1000 C C . ARG A 1 122 ? -15.038 -19.507 5.928 1.00 86.44 122 ARG A C 1
ATOM 1002 O O . ARG A 1 122 ? -16.139 -19.411 6.465 1.00 86.44 122 ARG A O 1
ATOM 1009 N N . GLN A 1 123 ? -14.314 -20.627 5.959 1.00 89.81 123 GLN A N 1
ATOM 1010 C CA . GLN A 1 123 ? -14.747 -21.872 6.608 1.00 89.81 123 GLN A CA 1
ATOM 1011 C C . GLN A 1 123 ? -14.939 -21.734 8.125 1.00 89.81 123 GLN A C 1
ATOM 1013 O O . GLN A 1 123 ? -15.712 -22.482 8.717 1.00 89.81 123 GLN A O 1
ATOM 1018 N N . LEU A 1 124 ? -14.299 -20.745 8.753 1.00 86.38 124 LEU A N 1
ATOM 1019 C CA . LEU A 1 124 ? -14.477 -20.443 10.173 1.00 86.38 124 LEU A CA 1
ATOM 1020 C C . LEU A 1 124 ? -15.815 -19.754 10.511 1.00 86.38 124 LEU A C 1
ATOM 1022 O O . LEU A 1 124 ? -16.135 -19.580 11.687 1.00 86.38 124 LEU A O 1
ATOM 1026 N N . GLY A 1 125 ? -16.598 -19.339 9.510 1.00 82.19 125 GLY A N 1
ATOM 1027 C CA . GLY A 1 125 ? -17.888 -18.676 9.705 1.00 82.19 125 GLY A CA 1
ATOM 1028 C C . GLY A 1 125 ? -17.790 -17.176 10.020 1.00 82.19 125 GLY A C 1
ATOM 1029 O O . GLY A 1 125 ? -16.756 -16.533 9.848 1.00 82.19 125 GLY A O 1
ATOM 1030 N N . SER A 1 126 ? -18.906 -16.578 10.451 1.00 73.44 126 SER A N 1
ATOM 1031 C CA . SER A 1 126 ? -19.068 -15.116 10.538 1.00 73.44 126 SER A CA 1
ATOM 1032 C C . SER A 1 126 ? -18.440 -14.468 11.779 1.00 73.44 126 SER A C 1
ATOM 1034 O O . SER A 1 126 ? -18.087 -13.288 11.733 1.00 73.44 126 SER A O 1
ATOM 1036 N N . MET A 1 127 ? -18.256 -15.210 12.879 1.00 77.38 127 MET A N 1
ATOM 1037 C CA . MET A 1 127 ? -17.647 -14.699 14.118 1.00 77.38 127 MET A CA 1
ATOM 1038 C C . MET A 1 127 ? -16.701 -15.699 14.807 1.00 77.38 127 MET A C 1
ATOM 1040 O O . MET A 1 127 ? -16.907 -16.025 15.974 1.00 77.38 127 MET A O 1
ATOM 1044 N N . PRO A 1 128 ? -15.626 -16.157 14.141 1.00 81.38 128 PRO A N 1
ATOM 1045 C CA . PRO A 1 128 ? -14.638 -16.994 14.805 1.00 81.38 128 PRO A CA 1
ATOM 1046 C C . PRO A 1 128 ? -13.839 -16.193 15.826 1.00 81.38 128 PRO A C 1
ATOM 1048 O O . PRO A 1 128 ? -13.461 -15.037 15.574 1.00 81.38 128 PRO A O 1
ATOM 1051 N N . SER A 1 129 ? -13.555 -16.832 16.956 1.00 87.25 129 SER A N 1
ATOM 1052 C CA . SER A 1 129 ? -12.691 -16.311 18.008 1.00 87.25 129 SER A CA 1
ATOM 1053 C C . SER A 1 129 ? -11.264 -16.080 17.497 1.00 87.25 129 SER A C 1
ATOM 1055 O O . SER A 1 129 ? -10.843 -16.602 16.463 1.00 87.25 129 SER A O 1
ATOM 1057 N N . ILE A 1 130 ? -10.488 -15.283 18.237 1.00 86.75 130 ILE A N 1
ATOM 1058 C CA . ILE A 1 130 ? -9.082 -15.007 17.896 1.00 86.75 130 ILE A CA 1
ATOM 1059 C C . ILE A 1 130 ? -8.283 -16.316 17.825 1.00 86.75 130 ILE A C 1
ATOM 1061 O O . ILE A 1 130 ? -7.567 -16.537 16.854 1.00 86.75 130 ILE A O 1
ATOM 1065 N N . ARG A 1 131 ? -8.489 -17.216 18.794 1.00 89.50 131 ARG A N 1
ATOM 1066 C CA . ARG A 1 131 ? -7.787 -18.501 18.876 1.00 89.50 131 ARG A CA 1
ATOM 1067 C C . ARG A 1 131 ? -8.108 -19.424 17.698 1.00 89.50 131 ARG A C 1
ATOM 1069 O O . ARG A 1 131 ? -7.207 -20.067 17.172 1.00 89.50 131 ARG A O 1
ATOM 1076 N N . GLU A 1 132 ? -9.364 -19.473 17.257 1.00 85.31 132 GLU A N 1
ATOM 1077 C CA . GLU A 1 132 ? -9.767 -20.274 16.089 1.00 85.31 132 GLU A CA 1
ATOM 1078 C C . GLU A 1 132 ? -9.148 -19.736 14.796 1.00 85.31 132 GLU A C 1
ATOM 1080 O O . GLU A 1 132 ? -8.655 -20.508 13.975 1.00 85.31 132 GLU A O 1
ATOM 1085 N N . ARG A 1 133 ? -9.100 -18.405 14.638 1.00 87.50 133 ARG A N 1
ATOM 1086 C CA . ARG A 1 133 ? -8.420 -17.770 13.499 1.00 87.50 133 ARG A CA 1
ATOM 1087 C C . ARG A 1 133 ? -6.926 -18.067 13.498 1.00 87.50 133 ARG A C 1
ATOM 1089 O O . ARG A 1 133 ? -6.380 -18.384 12.447 1.00 87.50 133 ARG A O 1
ATOM 1096 N N . GLU A 1 134 ? -6.269 -17.958 14.650 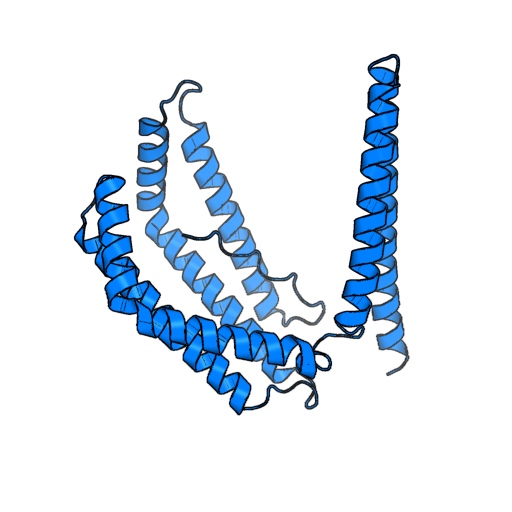1.00 90.94 134 GLU A N 1
ATOM 1097 C CA . GLU A 1 134 ? -4.840 -18.251 14.784 1.00 90.94 134 GLU A CA 1
ATOM 1098 C C . GLU A 1 134 ? -4.539 -19.705 14.432 1.00 90.94 134 GLU A C 1
ATOM 1100 O O . GLU A 1 134 ? -3.665 -19.952 13.609 1.00 90.94 134 GLU A O 1
ATOM 1105 N N . GLN A 1 135 ? -5.313 -20.658 14.954 1.00 92.69 135 GLN A N 1
ATOM 1106 C CA . GLN A 1 135 ? -5.139 -22.078 14.640 1.00 92.69 135 GLN A CA 1
ATOM 1107 C C . GLN A 1 135 ? -5.370 -22.392 13.160 1.00 92.69 135 GLN A C 1
ATOM 1109 O O . GLN A 1 135 ? -4.628 -23.180 12.579 1.00 92.69 135 GLN A O 1
ATOM 1114 N N . ALA A 1 136 ? -6.369 -21.774 12.531 1.00 90.06 136 ALA A N 1
ATOM 1115 C CA . ALA A 1 136 ? -6.623 -21.960 11.107 1.00 90.06 136 ALA A CA 1
ATOM 1116 C C . ALA A 1 136 ? -5.496 -21.384 10.241 1.00 90.06 136 ALA A C 1
ATOM 1118 O O . ALA A 1 136 ? -5.075 -22.012 9.274 1.00 90.06 136 ALA A O 1
ATOM 1119 N N . LEU A 1 137 ? -4.963 -20.216 10.611 1.00 91.62 137 LEU A N 1
ATOM 1120 C CA . LEU A 1 137 ? -3.818 -19.616 9.927 1.00 91.62 137 LEU A CA 1
ATOM 1121 C C . LEU A 1 137 ? -2.515 -20.387 10.182 1.00 91.62 137 LEU A C 1
ATOM 1123 O O . LEU A 1 137 ? -1.668 -20.437 9.296 1.00 91.62 137 LEU A O 1
ATOM 1127 N N . GLU A 1 138 ? -2.346 -20.995 11.356 1.00 93.88 138 GLU A N 1
ATOM 1128 C CA . GLU A 1 138 ? -1.242 -21.915 11.658 1.00 93.88 138 GLU A CA 1
ATOM 1129 C C . GLU A 1 138 ? -1.286 -23.131 10.728 1.00 93.88 138 GLU A C 1
ATOM 1131 O O . GLU A 1 138 ? -0.300 -23.435 10.063 1.00 93.88 138 GLU A O 1
ATOM 1136 N N . ARG A 1 139 ? -2.454 -23.780 10.620 1.00 91.94 139 ARG A N 1
ATOM 1137 C CA . ARG A 1 139 ? -2.665 -24.929 9.728 1.00 91.94 139 ARG A CA 1
ATOM 1138 C C . ARG A 1 139 ? -2.432 -24.556 8.273 1.00 91.94 139 ARG A C 1
ATOM 1140 O O . ARG A 1 139 ? -1.646 -25.220 7.612 1.00 91.94 139 ARG A O 1
ATOM 1147 N N . PHE A 1 140 ? -3.011 -23.443 7.826 1.00 93.25 140 PHE A N 1
ATOM 1148 C CA . PHE A 1 140 ? -2.783 -22.912 6.485 1.00 93.25 140 PHE A CA 1
ATOM 1149 C C . PHE A 1 140 ? -1.288 -22.720 6.196 1.00 93.25 140 PHE A C 1
ATOM 1151 O O . PHE A 1 140 ? -0.808 -23.156 5.152 1.00 93.25 140 PHE A O 1
ATOM 1158 N N . ARG A 1 141 ? -0.542 -22.097 7.124 1.00 92.56 141 ARG A N 1
ATOM 1159 C CA . ARG A 1 141 ? 0.908 -21.894 6.981 1.00 92.56 141 ARG A CA 1
ATOM 1160 C C . ARG A 1 141 ? 1.654 -23.218 6.860 1.00 92.56 141 ARG A C 1
ATOM 1162 O O . ARG A 1 141 ? 2.499 -23.329 5.984 1.00 92.56 141 ARG A O 1
ATOM 1169 N N . SER A 1 142 ? 1.319 -24.207 7.684 1.00 93.06 142 SER A N 1
ATOM 1170 C CA . SER A 1 142 ? 1.936 -25.536 7.627 1.00 93.06 142 SER A CA 1
ATOM 1171 C C . SER A 1 142 ? 1.610 -26.284 6.330 1.00 93.06 142 SER A C 1
ATOM 1173 O O . SER A 1 142 ? 2.501 -26.874 5.728 1.00 93.06 142 SER A O 1
ATOM 1175 N N . GLU A 1 143 ? 0.359 -26.233 5.872 1.00 92.94 143 GLU A N 1
ATOM 1176 C CA . GLU A 1 143 ? -0.105 -26.885 4.637 1.00 92.94 143 GLU A CA 1
ATOM 1177 C C . GLU A 1 143 ? 0.538 -26.283 3.382 1.00 92.94 143 GLU A C 1
ATOM 1179 O O . GLU A 1 143 ? 0.860 -27.004 2.443 1.00 92.94 143 GLU A O 1
ATOM 1184 N N . HIS A 1 144 ? 0.765 -24.968 3.380 1.00 92.31 144 HIS A N 1
ATOM 1185 C CA . HIS A 1 144 ? 1.294 -24.230 2.231 1.00 92.31 144 HIS A CA 1
ATOM 1186 C C . HIS A 1 144 ? 2.763 -23.821 2.429 1.00 92.31 144 HIS A C 1
ATOM 1188 O O . HIS A 1 144 ? 3.271 -22.956 1.715 1.00 92.31 144 HIS A O 1
ATOM 1194 N N . GLN A 1 145 ? 3.464 -24.429 3.393 1.00 93.69 145 GLN A N 1
ATOM 1195 C CA . GLN A 1 145 ? 4.817 -24.035 3.795 1.00 93.69 145 GLN A CA 1
ATOM 1196 C C . GLN A 1 145 ? 5.794 -24.048 2.614 1.00 93.69 145 GLN A C 1
ATOM 1198 O O . GLN A 1 145 ? 6.576 -23.115 2.457 1.00 93.69 145 GLN A O 1
ATOM 1203 N N . GLN A 1 146 ? 5.711 -25.058 1.746 1.00 91.06 146 GLN A N 1
ATOM 1204 C CA . GLN A 1 146 ? 6.570 -25.163 0.566 1.00 91.06 146 GLN A CA 1
ATOM 1205 C C . GLN A 1 146 ? 6.342 -24.012 -0.424 1.00 91.06 146 GLN A C 1
ATOM 1207 O O . GLN A 1 146 ? 7.303 -23.400 -0.874 1.00 91.06 146 GLN A O 1
ATOM 1212 N N . GLN A 1 147 ? 5.084 -23.663 -0.710 1.00 86.94 147 GLN A N 1
ATOM 1213 C CA . GLN A 1 147 ? 4.746 -22.542 -1.596 1.00 86.94 147 GLN A CA 1
ATOM 1214 C C . GLN A 1 147 ? 5.156 -21.194 -0.984 1.00 86.94 147 GLN A C 1
ATOM 1216 O O . GLN A 1 147 ? 5.572 -20.280 -1.692 1.00 86.94 147 GLN A O 1
ATOM 1221 N N . ILE A 1 148 ? 5.058 -21.060 0.343 1.00 88.00 148 ILE A N 1
ATOM 1222 C CA . ILE A 1 148 ? 5.508 -19.866 1.065 1.00 88.00 148 ILE A CA 1
ATOM 1223 C C . ILE A 1 148 ? 7.032 -19.718 0.973 1.00 88.00 148 ILE A C 1
ATOM 1225 O O . ILE A 1 148 ? 7.505 -18.608 0.726 1.00 88.00 148 ILE A O 1
ATOM 1229 N N . GLU A 1 149 ? 7.797 -20.798 1.155 1.00 89.88 149 GLU A N 1
ATOM 1230 C CA . GLU A 1 149 ? 9.257 -20.766 0.981 1.00 89.88 149 GLU A CA 1
ATOM 1231 C C . GLU A 1 149 ? 9.651 -20.503 -0.472 1.00 89.88 149 GLU A C 1
ATOM 1233 O O . GLU A 1 149 ? 10.489 -19.645 -0.726 1.00 89.88 149 GLU A O 1
ATOM 1238 N N . GLU A 1 150 ? 8.972 -21.123 -1.433 1.00 85.88 150 GLU A N 1
ATOM 1239 C CA . GLU A 1 150 ? 9.204 -20.874 -2.855 1.00 85.88 150 GLU A CA 1
ATOM 1240 C C . GLU A 1 150 ? 8.988 -19.394 -3.220 1.00 85.88 150 GLU A C 1
ATOM 1242 O O . GLU A 1 150 ? 9.802 -18.790 -3.923 1.00 85.88 150 GLU A O 1
ATOM 1247 N N . ILE A 1 151 ? 7.935 -18.757 -2.693 1.00 86.00 151 ILE A N 1
ATOM 1248 C CA . ILE A 1 151 ? 7.743 -17.307 -2.837 1.00 86.00 151 ILE A CA 1
ATOM 1249 C C . ILE A 1 151 ? 8.890 -16.533 -2.186 1.00 86.00 151 ILE A C 1
ATOM 1251 O O . ILE A 1 151 ? 9.353 -15.551 -2.767 1.00 86.00 151 ILE A O 1
ATOM 1255 N N . ARG A 1 152 ? 9.337 -16.919 -0.983 1.00 86.31 152 ARG A N 1
ATOM 1256 C CA . ARG A 1 152 ? 10.426 -16.225 -0.273 1.00 86.31 152 ARG A CA 1
ATOM 1257 C C . ARG A 1 152 ? 11.727 -16.277 -1.062 1.00 86.31 152 ARG A C 1
ATOM 1259 O O . ARG A 1 152 ? 12.374 -15.240 -1.194 1.00 86.31 152 ARG A O 1
ATOM 1266 N N . GLU A 1 153 ? 12.072 -17.435 -1.608 1.00 88.25 153 GLU A N 1
ATOM 1267 C CA . GLU A 1 153 ? 13.258 -17.633 -2.443 1.00 88.25 153 GLU A CA 1
ATOM 1268 C C . GLU A 1 153 ? 13.171 -16.802 -3.725 1.00 88.25 153 GLU A C 1
ATOM 1270 O O . GLU A 1 153 ? 14.033 -15.959 -3.977 1.00 88.25 153 GLU A O 1
ATOM 1275 N N . ARG A 1 154 ? 12.071 -16.923 -4.477 1.00 83.62 154 ARG A N 1
ATOM 1276 C CA . ARG A 1 154 ? 11.842 -16.139 -5.703 1.00 83.62 154 ARG A CA 1
ATOM 1277 C C . ARG A 1 154 ? 11.853 -14.626 -5.433 1.00 83.62 154 ARG A C 1
ATOM 1279 O O . ARG A 1 154 ? 12.397 -13.855 -6.223 1.00 83.62 154 ARG A O 1
ATOM 1286 N N . MET A 1 155 ? 11.292 -14.182 -4.306 1.00 82.44 155 MET A N 1
ATOM 1287 C CA . MET A 1 155 ? 11.337 -12.781 -3.867 1.00 82.44 155 MET A CA 1
ATOM 1288 C C . MET A 1 155 ? 12.753 -12.332 -3.499 1.00 82.44 155 MET A C 1
ATOM 1290 O O . MET A 1 155 ? 13.120 -11.192 -3.788 1.00 82.44 155 MET A O 1
ATOM 1294 N N . ALA A 1 156 ? 13.547 -13.189 -2.855 1.00 84.44 156 ALA A N 1
ATOM 1295 C CA . ALA A 1 156 ? 14.939 -12.898 -2.531 1.00 84.44 156 ALA A CA 1
ATOM 1296 C C . ALA A 1 156 ? 15.787 -12.759 -3.803 1.00 84.44 156 ALA A C 1
ATOM 1298 O O . ALA A 1 156 ? 16.577 -11.818 -3.903 1.00 84.44 156 ALA A O 1
ATOM 1299 N N . ASP A 1 157 ? 15.562 -13.623 -4.790 1.00 82.12 157 ASP A N 1
ATOM 1300 C CA . ASP A 1 157 ? 16.229 -13.572 -6.090 1.00 82.12 157 ASP A CA 1
ATOM 1301 C C . ASP A 1 157 ? 15.857 -12.314 -6.877 1.00 82.12 157 ASP A C 1
ATOM 1303 O O . ASP A 1 157 ? 16.746 -11.592 -7.331 1.00 82.12 157 ASP A O 1
ATOM 1307 N N . LEU A 1 158 ? 14.564 -11.979 -6.973 1.00 81.69 158 LEU A N 1
ATOM 1308 C CA . LEU A 1 158 ? 14.128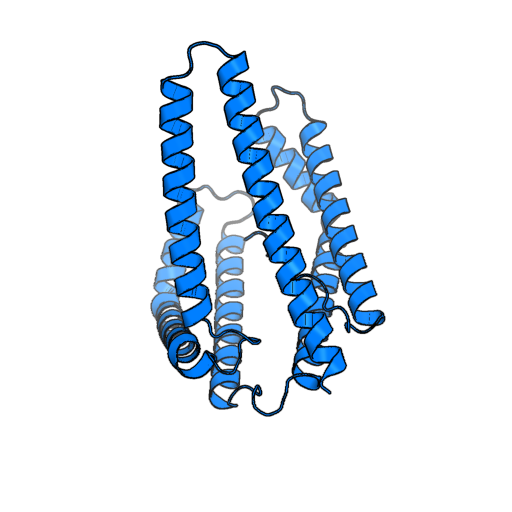 -10.724 -7.594 1.00 81.69 158 LEU A CA 1
ATOM 1309 C C . LEU A 1 158 ? 14.678 -9.500 -6.861 1.00 81.69 158 LEU A C 1
ATOM 1311 O O . LEU A 1 158 ? 15.079 -8.525 -7.491 1.00 81.69 158 LEU A O 1
ATOM 1315 N N . LYS A 1 159 ? 14.722 -9.536 -5.525 1.00 80.00 159 LYS A N 1
ATOM 1316 C CA . LYS A 1 159 ? 15.294 -8.451 -4.724 1.00 80.00 159 LYS A CA 1
ATOM 1317 C C . LYS A 1 159 ? 16.786 -8.288 -5.002 1.00 80.00 159 LYS A C 1
ATOM 1319 O O . LYS A 1 159 ? 17.236 -7.150 -5.111 1.00 80.00 159 LYS A O 1
ATOM 1324 N N . ARG A 1 160 ? 17.536 -9.389 -5.113 1.00 79.88 160 ARG A N 1
ATOM 1325 C CA . ARG A 1 160 ? 18.962 -9.377 -5.464 1.00 79.88 160 ARG A CA 1
ATOM 1326 C C . ARG A 1 160 ? 19.158 -8.788 -6.856 1.00 79.88 160 ARG A C 1
ATOM 1328 O O . ARG A 1 160 ? 19.918 -7.840 -6.991 1.00 79.88 160 ARG A O 1
ATOM 1335 N N . TRP A 1 161 ? 18.389 -9.256 -7.834 1.00 78.44 161 TRP A N 1
ATOM 1336 C CA . TRP A 1 161 ? 18.403 -8.722 -9.193 1.00 78.44 161 TRP A CA 1
ATOM 1337 C C . TRP A 1 161 ? 18.103 -7.213 -9.226 1.00 78.44 161 TRP A C 1
ATOM 1339 O O . TRP A 1 161 ? 18.856 -6.429 -9.800 1.00 78.44 161 TRP A O 1
ATOM 1349 N N . TRP A 1 162 ? 17.071 -6.756 -8.503 1.00 70.56 162 TRP A N 1
ATOM 1350 C CA . TRP A 1 162 ? 16.740 -5.328 -8.372 1.00 70.56 162 TRP A CA 1
ATOM 1351 C C . TRP A 1 162 ? 17.851 -4.484 -7.736 1.00 70.56 162 TRP A C 1
ATOM 1353 O O . TRP A 1 162 ? 17.853 -3.260 -7.909 1.00 70.56 162 TRP A O 1
ATOM 1363 N N . GLN A 1 163 ? 18.726 -5.096 -6.938 1.00 67.06 163 GLN A N 1
ATOM 1364 C CA . GLN A 1 163 ? 19.836 -4.424 -6.267 1.00 67.06 163 GLN A CA 1
ATOM 1365 C C . GLN A 1 163 ? 21.091 -4.365 -7.137 1.00 67.06 163 GLN A C 1
ATOM 1367 O O . GLN A 1 163 ? 21.805 -3.370 -7.057 1.00 67.06 163 GLN A O 1
ATOM 1372 N N . THR A 1 164 ? 21.356 -5.401 -7.933 1.00 68.38 164 THR A N 1
ATOM 1373 C CA . THR A 1 164 ? 22.581 -5.526 -8.734 1.00 68.38 164 THR A CA 1
ATOM 1374 C C . THR A 1 164 ? 22.422 -4.977 -10.147 1.00 68.38 164 THR A C 1
ATOM 1376 O O . THR A 1 164 ? 23.299 -4.276 -10.633 1.00 68.38 164 THR A O 1
ATOM 1379 N N . GLU A 1 165 ? 21.294 -5.268 -10.790 1.00 64.38 165 GLU A N 1
ATOM 1380 C CA . GLU A 1 165 ? 21.052 -5.012 -12.219 1.00 64.38 165 GLU A CA 1
ATOM 1381 C C . GLU A 1 165 ? 19.873 -4.054 -12.440 1.00 64.38 165 GLU A C 1
ATOM 1383 O O . GLU A 1 165 ? 19.797 -3.342 -13.438 1.00 64.38 165 GLU A O 1
ATOM 1388 N N . GLY A 1 166 ? 18.985 -3.933 -11.450 1.00 55.66 166 GLY A N 1
ATOM 1389 C CA . GLY A 1 166 ? 17.881 -2.971 -11.438 1.00 55.66 166 GLY A CA 1
ATOM 1390 C C . GLY A 1 166 ? 18.285 -1.501 -11.270 1.00 55.66 166 GLY A C 1
ATOM 1391 O O . GLY A 1 166 ? 17.447 -0.700 -10.859 1.00 55.66 166 GLY A O 1
ATOM 1392 N N . SER A 1 167 ? 19.550 -1.132 -11.482 1.00 49.56 167 SER A N 1
ATOM 1393 C CA . SER A 1 167 ? 20.041 0.253 -11.410 1.00 49.56 167 SER A CA 1
ATOM 1394 C C . SER A 1 167 ? 19.732 1.043 -12.687 1.00 49.56 167 SER A C 1
ATOM 1396 O O . SER A 1 167 ? 19.339 2.201 -12.574 1.00 49.56 167 SER A O 1
ATOM 1398 N N . ALA A 1 168 ? 19.780 0.404 -13.865 1.00 50.38 168 ALA A N 1
ATOM 1399 C CA . ALA A 1 168 ? 19.409 0.998 -15.163 1.00 50.38 168 ALA A CA 1
ATOM 1400 C C . ALA A 1 168 ? 17.922 1.423 -15.242 1.00 50.38 168 ALA A C 1
ATOM 1402 O O . ALA A 1 168 ? 17.520 2.276 -16.026 1.00 50.38 168 ALA A O 1
ATOM 1403 N N . TRP A 1 169 ? 17.112 0.860 -14.350 1.00 50.56 169 TRP A N 1
ATOM 1404 C CA . TRP A 1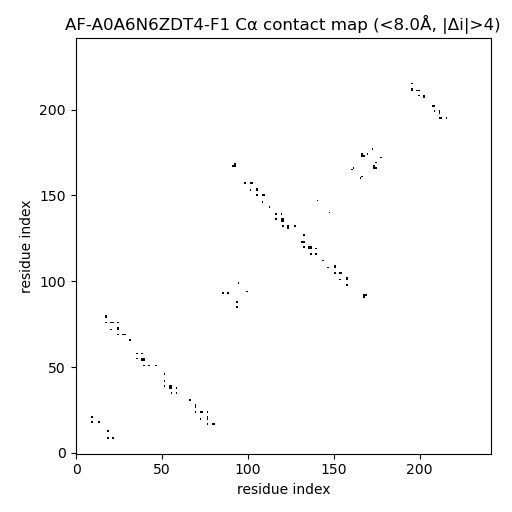 169 ? 15.656 0.970 -14.257 1.00 50.56 169 TRP A CA 1
ATOM 1405 C C . TRP A 1 169 ? 15.142 2.160 -13.463 1.00 50.56 169 TRP A C 1
ATOM 1407 O O . TRP A 1 169 ? 13.936 2.359 -13.309 1.00 50.56 169 TRP A O 1
ATOM 1417 N N . ARG A 1 170 ? 16.058 2.915 -12.867 1.00 5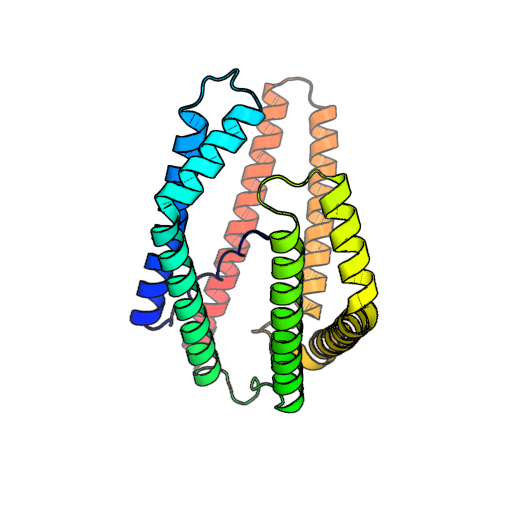0.62 170 ARG A N 1
ATOM 1418 C CA . ARG A 1 170 ? 15.732 3.973 -11.926 1.00 50.62 170 ARG A CA 1
ATOM 1419 C C . ARG A 1 170 ? 16.141 5.261 -12.590 1.00 50.62 170 ARG A C 1
ATOM 1421 O O . ARG A 1 170 ? 17.315 5.455 -12.877 1.00 50.62 170 ARG A O 1
ATOM 1428 N N . GLY A 1 171 ? 15.151 6.109 -12.869 1.00 47.16 171 GLY A N 1
ATOM 1429 C CA . GLY A 1 171 ? 15.385 7.441 -13.413 1.00 47.16 171 GLY A CA 1
ATOM 1430 C C . GLY A 1 171 ? 16.533 8.165 -12.689 1.00 47.16 171 GLY A C 1
ATOM 1431 O O . GLY A 1 171 ? 16.854 7.836 -11.549 1.00 47.16 171 GLY A O 1
ATOM 1432 N N . PRO A 1 172 ? 17.061 9.224 -13.301 1.00 42.16 172 PRO A N 1
ATOM 1433 C CA . PRO A 1 172 ? 18.463 9.660 -13.438 1.00 42.16 172 PRO A CA 1
ATOM 1434 C C . PRO A 1 172 ? 19.502 9.568 -12.302 1.00 42.16 172 PRO A C 1
ATOM 1436 O O . PRO A 1 172 ? 20.641 9.947 -12.541 1.00 42.16 172 PRO A O 1
ATOM 1439 N N . ARG A 1 173 ? 19.180 9.095 -11.099 1.00 45.28 173 ARG A N 1
ATOM 1440 C CA . ARG A 1 173 ? 20.151 8.811 -10.034 1.00 45.28 173 ARG A CA 1
ATOM 1441 C C . ARG A 1 173 ? 19.945 7.392 -9.533 1.00 45.28 173 ARG A C 1
ATOM 1443 O O . ARG A 1 173 ? 18.840 7.044 -9.089 1.00 45.28 173 ARG A O 1
ATOM 1450 N N . GLY A 1 174 ? 20.999 6.585 -9.625 1.00 49.06 174 GLY A N 1
ATOM 1451 C CA . GLY A 1 174 ? 20.999 5.180 -9.237 1.00 49.06 174 GLY A CA 1
ATOM 1452 C C . GLY A 1 174 ? 20.662 5.009 -7.754 1.00 49.06 174 GLY A C 1
ATOM 1453 O O . GLY A 1 174 ? 20.856 5.901 -6.933 1.00 49.06 174 GLY A O 1
ATOM 1454 N N . LEU A 1 175 ? 20.119 3.851 -7.370 1.00 45.50 175 LEU A N 1
ATOM 1455 C CA . LEU A 1 175 ? 19.645 3.651 -5.994 1.00 45.50 175 LEU A CA 1
ATOM 1456 C C . LEU A 1 175 ? 20.770 3.641 -4.952 1.00 45.50 175 LEU A C 1
ATOM 1458 O O . LEU A 1 175 ? 20.488 3.868 -3.782 1.00 45.50 175 LEU A O 1
ATOM 1462 N N . ALA A 1 176 ? 22.012 3.379 -5.364 1.00 47.81 176 ALA A N 1
ATOM 1463 C CA . ALA A 1 176 ? 23.187 3.515 -4.508 1.00 47.81 176 ALA A CA 1
ATOM 1464 C C . ALA A 1 176 ? 23.410 4.985 -4.121 1.00 47.81 176 ALA A C 1
ATOM 1466 O O . ALA A 1 176 ? 23.391 5.299 -2.937 1.00 47.81 176 ALA A O 1
ATOM 1467 N N . GLU A 1 177 ? 23.447 5.885 -5.105 1.00 50.03 177 GLU A N 1
ATOM 1468 C CA . GLU A 1 177 ? 23.585 7.333 -4.894 1.00 50.03 177 GLU A CA 1
ATOM 1469 C C . GLU A 1 177 ? 22.416 7.899 -4.085 1.00 50.03 177 GLU A C 1
ATOM 1471 O O . GLU A 1 177 ? 22.616 8.621 -3.116 1.00 50.03 177 GLU A O 1
ATOM 1476 N N . ARG A 1 178 ? 21.173 7.508 -4.408 1.00 52.75 178 ARG A N 1
ATOM 1477 C CA . ARG A 1 178 ? 20.015 7.913 -3.597 1.00 52.75 178 ARG A CA 1
ATOM 1478 C C . ARG A 1 178 ? 20.104 7.368 -2.175 1.00 52.75 178 ARG A C 1
ATOM 1480 O O . ARG A 1 178 ? 19.679 8.049 -1.261 1.00 52.75 178 ARG A O 1
ATOM 1487 N N . ARG A 1 179 ? 20.608 6.147 -1.960 1.00 55.31 179 ARG A N 1
ATOM 1488 C CA . ARG A 1 179 ? 20.741 5.563 -0.614 1.00 55.31 179 ARG A CA 1
ATOM 1489 C C . ARG A 1 179 ? 21.790 6.266 0.220 1.00 55.31 179 ARG A C 1
ATOM 1491 O O . ARG A 1 179 ? 21.553 6.400 1.409 1.00 55.31 179 ARG A O 1
ATOM 1498 N N . GLU A 1 180 ? 22.911 6.651 -0.373 1.00 58.84 180 GLU A N 1
ATO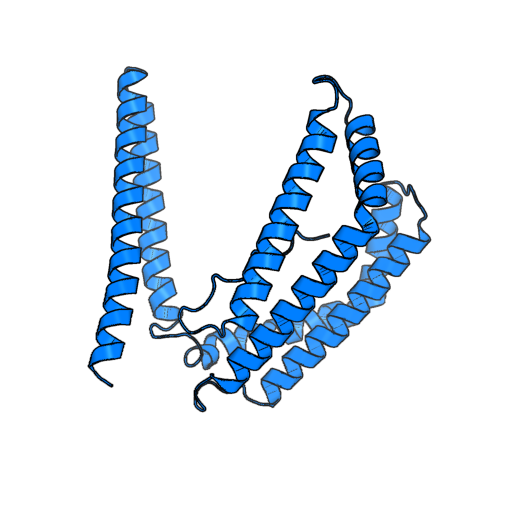M 1499 C CA . GLU A 1 180 ? 23.952 7.408 0.322 1.00 58.84 180 GLU A CA 1
ATOM 1500 C C . GLU A 1 180 ? 23.416 8.782 0.711 1.00 58.84 180 GLU A C 1
ATOM 1502 O O . GLU A 1 180 ? 23.390 9.092 1.897 1.00 58.84 180 GLU A O 1
ATOM 1507 N N . VAL A 1 181 ? 22.806 9.505 -0.234 1.00 56.88 181 VAL A N 1
ATOM 1508 C CA . VAL A 1 181 ? 22.156 10.797 0.039 1.00 56.88 181 VAL A CA 1
ATOM 1509 C C . VAL A 1 181 ? 21.041 10.658 1.085 1.00 56.88 181 VAL A C 1
ATOM 1511 O O . VAL A 1 181 ? 21.046 11.366 2.083 1.00 56.88 181 VAL A O 1
ATOM 1514 N N . PHE A 1 182 ? 20.135 9.680 0.953 1.00 58.16 182 PHE A N 1
ATOM 1515 C CA . PHE A 1 182 ? 19.083 9.437 1.951 1.00 58.16 182 PHE A CA 1
ATOM 1516 C C . PHE A 1 182 ? 19.634 8.982 3.305 1.00 58.16 182 PHE A C 1
ATOM 1518 O O . PHE A 1 182 ? 18.989 9.224 4.321 1.00 58.16 182 PHE A O 1
ATOM 1525 N N . ALA A 1 183 ? 20.761 8.269 3.354 1.00 68.00 183 ALA A N 1
ATOM 1526 C CA . ALA A 1 183 ? 21.367 7.834 4.608 1.00 68.00 183 ALA A CA 1
ATOM 1527 C C . ALA A 1 183 ? 22.043 9.004 5.325 1.00 68.00 183 ALA A C 1
ATOM 1529 O O . ALA A 1 183 ? 21.863 9.140 6.534 1.00 68.00 183 ALA A O 1
ATOM 1530 N N . GLU A 1 184 ? 22.761 9.850 4.587 1.00 72.38 184 GLU A N 1
ATOM 1531 C CA . GLU A 1 184 ? 23.374 11.083 5.083 1.00 72.38 184 GLU A CA 1
ATOM 1532 C C . GLU A 1 184 ? 22.307 12.071 5.556 1.00 72.38 184 GLU A C 1
ATOM 1534 O O . GLU A 1 184 ? 22.363 12.545 6.690 1.00 72.38 184 GLU A O 1
ATOM 1539 N N . GLU A 1 185 ? 21.264 12.287 4.754 1.00 70.94 185 GLU A N 1
ATOM 1540 C CA . GLU A 1 185 ? 20.108 13.091 5.142 1.00 70.94 185 GLU A CA 1
ATOM 1541 C C . GLU A 1 185 ? 19.417 12.491 6.365 1.00 70.94 185 GLU A C 1
ATOM 1543 O O . GLU A 1 185 ? 19.218 13.183 7.358 1.00 70.94 185 GLU A O 1
ATOM 1548 N N . ALA A 1 186 ? 19.076 11.197 6.361 1.00 70.12 186 ALA A N 1
ATOM 1549 C CA . ALA A 1 186 ? 18.412 10.559 7.499 1.00 70.12 186 ALA A CA 1
ATOM 1550 C C . ALA A 1 186 ? 19.246 10.633 8.782 1.00 70.12 186 ALA A C 1
ATOM 1552 O O . ALA A 1 186 ? 18.671 10.726 9.867 1.00 70.12 186 ALA A O 1
ATOM 1553 N N . GLN A 1 187 ? 20.573 10.572 8.679 1.00 77.62 187 GLN A N 1
ATOM 1554 C CA . GLN A 1 187 ? 21.469 10.742 9.814 1.00 77.62 187 GLN A CA 1
ATOM 1555 C C . GLN A 1 187 ? 21.454 12.191 10.312 1.00 77.62 187 GLN A C 1
ATOM 1557 O O . GLN A 1 187 ? 21.223 12.409 11.502 1.00 77.62 187 GLN A O 1
ATOM 1562 N N . ARG A 1 188 ? 21.556 13.169 9.409 1.00 79.06 188 ARG A N 1
ATOM 1563 C CA . ARG A 1 188 ? 21.415 14.594 9.726 1.00 79.06 188 ARG A CA 1
ATOM 1564 C C . ARG A 1 188 ? 20.077 14.899 10.411 1.00 79.06 188 ARG A C 1
ATOM 1566 O O . ARG A 1 188 ? 20.055 15.511 11.471 1.00 79.06 188 ARG A O 1
ATOM 1573 N N . TRP A 1 189 ? 18.963 14.378 9.896 1.00 77.06 189 TRP A N 1
ATOM 1574 C CA . TRP A 1 189 ? 17.638 14.551 10.503 1.00 77.06 189 TRP A CA 1
ATOM 1575 C C . TRP A 1 189 ? 17.529 13.940 11.906 1.00 77.06 189 TRP A C 1
ATOM 1577 O O . TRP A 1 189 ? 16.766 14.431 12.742 1.00 77.06 189 TRP A O 1
ATOM 1587 N N . ARG A 1 190 ? 18.237 12.834 12.178 1.00 81.81 190 ARG A N 1
ATOM 1588 C CA . ARG A 1 190 ? 18.289 12.256 13.531 1.00 81.81 190 ARG A CA 1
ATOM 1589 C C . ARG A 1 190 ? 19.048 13.173 14.475 1.00 81.81 190 ARG A C 1
ATOM 1591 O O . ARG A 1 190 ? 18.570 13.398 15.581 1.00 81.81 190 ARG A O 1
ATOM 1598 N N . GLU A 1 191 ? 20.180 13.703 14.029 1.00 86.94 191 GLU A N 1
ATOM 1599 C CA . GLU A 1 191 ? 21.006 14.629 14.804 1.00 86.94 191 GLU A CA 1
ATOM 1600 C C . GLU A 1 191 ? 20.248 15.927 15.105 1.00 86.94 191 GLU A C 1
ATOM 1602 O O . GLU A 1 191 ? 20.180 16.329 16.262 1.00 86.94 191 GLU A O 1
ATOM 1607 N N . GLU A 1 192 ? 19.567 16.511 14.116 1.00 84.50 192 GLU A N 1
ATOM 1608 C CA . GLU A 1 192 ? 18.726 17.703 14.294 1.00 84.50 192 GLU A CA 1
ATOM 1609 C C . GLU A 1 192 ? 17.555 17.452 15.260 1.00 84.50 192 GLU A C 1
ATOM 1611 O O . GLU A 1 192 ? 17.247 18.285 16.112 1.00 84.50 192 GLU A O 1
ATOM 1616 N N . ARG A 1 193 ? 16.913 16.277 15.191 1.00 86.56 193 ARG A N 1
ATOM 1617 C CA . ARG A 1 193 ? 15.851 15.903 16.144 1.00 86.56 193 ARG A CA 1
ATOM 1618 C C . ARG A 1 193 ? 16.374 15.701 17.555 1.00 86.56 193 ARG A C 1
ATOM 1620 O O . ARG A 1 193 ? 15.670 16.011 18.516 1.00 86.56 193 ARG A O 1
ATOM 1627 N N . GLU A 1 194 ? 17.560 15.125 17.692 1.00 90.06 194 GLU A N 1
ATOM 1628 C CA . GLU A 1 194 ? 18.165 14.920 18.998 1.00 90.06 194 GLU A CA 1
ATOM 1629 C C . GLU A 1 194 ? 18.646 16.240 19.601 1.00 90.06 194 GLU A C 1
ATOM 1631 O O . GLU A 1 194 ? 18.477 16.456 20.800 1.00 90.06 194 GLU A O 1
ATOM 1636 N N . GLN A 1 195 ? 19.132 17.156 18.764 1.00 89.50 195 GLN A N 1
ATOM 1637 C CA . GLN A 1 195 ? 19.445 18.519 19.164 1.00 89.50 195 GLN A CA 1
ATOM 1638 C C . GLN A 1 195 ? 18.190 19.265 19.628 1.00 89.50 195 GLN A C 1
ATOM 1640 O O . GLN A 1 195 ? 18.162 19.740 20.759 1.00 89.50 195 GLN A O 1
ATOM 1645 N N . LEU A 1 196 ? 17.101 19.233 18.848 1.00 89.38 196 LEU A N 1
ATOM 1646 C CA . LEU A 1 196 ? 15.815 19.810 19.256 1.00 89.38 196 LEU A CA 1
ATOM 1647 C C . LEU A 1 196 ? 15.332 19.231 20.591 1.00 89.38 196 LEU A C 1
ATOM 1649 O O . LEU A 1 196 ? 14.791 19.950 21.424 1.00 89.38 196 LEU A O 1
ATOM 1653 N N . ARG A 1 197 ? 15.521 17.928 20.823 1.00 88.69 197 ARG A N 1
ATOM 1654 C CA . ARG A 1 197 ? 15.140 17.295 22.090 1.00 88.69 197 ARG A CA 1
ATOM 1655 C C . ARG A 1 197 ? 15.920 17.874 23.270 1.00 88.69 197 ARG A C 1
ATOM 1657 O O . ARG A 1 197 ? 15.305 18.180 24.287 1.00 88.69 197 ARG A O 1
ATOM 1664 N N . ARG A 1 198 ? 17.236 18.056 23.121 1.00 90.06 198 ARG A N 1
ATOM 1665 C CA . ARG A 1 198 ? 18.092 18.682 24.143 1.00 90.06 198 ARG A CA 1
ATOM 1666 C C . ARG A 1 198 ? 17.701 20.139 24.380 1.00 90.06 198 ARG A C 1
ATOM 1668 O O . ARG A 1 198 ? 17.601 20.553 25.531 1.00 90.06 198 ARG A O 1
ATOM 1675 N N . ASP A 1 199 ? 17.402 20.880 23.317 1.00 87.56 199 ASP A N 1
ATOM 1676 C CA . ASP A 1 199 ? 16.998 22.286 23.407 1.00 87.56 199 ASP A CA 1
ATOM 1677 C C . ASP A 1 199 ? 15.625 22.434 24.087 1.00 87.56 199 ASP A C 1
ATOM 1679 O O . ASP A 1 199 ? 15.437 23.308 24.928 1.00 87.56 199 ASP A O 1
ATOM 1683 N N . LEU A 1 200 ? 14.678 21.527 23.819 1.00 87.19 200 LEU A N 1
ATOM 1684 C CA . LEU A 1 200 ? 13.372 21.497 24.492 1.00 87.19 200 LEU A CA 1
ATOM 1685 C C . LEU A 1 200 ? 13.459 21.081 25.967 1.00 87.19 200 LEU A C 1
ATOM 1687 O O . LEU A 1 200 ? 12.666 21.551 26.788 1.00 87.19 200 LEU A O 1
ATOM 1691 N N . GLU A 1 201 ? 14.396 20.196 26.307 1.00 86.75 201 GLU A N 1
ATOM 1692 C CA . GLU A 1 201 ? 14.697 19.820 27.692 1.00 86.75 201 GLU A CA 1
ATOM 1693 C C . GLU A 1 201 ? 15.363 20.973 28.460 1.00 86.75 201 GLU A C 1
ATOM 1695 O O . GLU A 1 201 ? 15.081 21.146 29.646 1.00 86.75 201 GLU A O 1
ATOM 1700 N N . ALA A 1 202 ? 16.182 21.788 27.786 1.00 88.19 202 ALA A N 1
ATOM 1701 C CA . ALA A 1 202 ? 16.845 22.965 28.350 1.00 88.19 202 ALA A CA 1
ATOM 1702 C C . ALA A 1 202 ? 15.966 24.232 28.392 1.00 88.19 202 ALA A C 1
ATOM 1704 O O . ALA A 1 202 ? 16.244 25.135 29.185 1.00 88.19 202 ALA A O 1
ATOM 1705 N N . ALA A 1 203 ? 14.916 24.304 27.569 1.00 87.56 203 ALA A N 1
ATOM 1706 C CA . ALA A 1 203 ? 14.015 25.450 27.492 1.00 87.56 203 ALA A CA 1
ATOM 1707 C C . ALA A 1 203 ? 13.296 25.709 28.825 1.00 87.56 203 ALA A C 1
ATOM 1709 O O . ALA A 1 203 ? 12.711 24.802 29.430 1.00 87.56 203 ALA A O 1
ATOM 1710 N N . GLN A 1 204 ? 13.301 26.972 29.253 1.00 85.75 204 GLN A N 1
ATOM 1711 C CA . GLN A 1 204 ? 12.825 27.407 30.568 1.00 85.75 204 GLN A CA 1
ATOM 1712 C C . GLN A 1 204 ? 11.343 27.806 30.573 1.00 85.75 204 GLN A C 1
ATOM 1714 O O . GLN A 1 204 ? 10.766 28.000 31.644 1.00 85.75 204 GLN A O 1
ATOM 1719 N N . SER A 1 205 ? 10.711 27.917 29.400 1.00 91.44 205 SER A N 1
ATOM 1720 C CA . SER A 1 205 ? 9.304 28.312 29.262 1.00 91.44 205 SER A CA 1
ATOM 1721 C C . SER A 1 205 ? 8.573 27.578 28.132 1.00 91.44 205 SER A C 1
ATOM 1723 O O . SER A 1 205 ? 9.188 27.035 27.214 1.00 91.44 205 SER A O 1
ATOM 1725 N N . GLU A 1 206 ? 7.238 27.562 28.192 1.00 83.81 206 GLU A N 1
ATOM 1726 C CA . GLU A 1 206 ? 6.402 27.001 27.121 1.00 83.81 206 GLU A CA 1
ATOM 1727 C C . GLU A 1 206 ? 6.483 27.820 25.825 1.00 83.81 206 GLU A C 1
ATOM 1729 O O . GLU A 1 206 ? 6.493 27.233 24.743 1.00 83.81 206 GLU A O 1
ATOM 1734 N N . ASP A 1 207 ? 6.634 29.143 25.921 1.00 87.56 207 ASP A N 1
ATOM 1735 C CA . ASP A 1 207 ? 6.790 30.027 24.760 1.00 87.56 207 ASP A CA 1
ATOM 1736 C C . ASP A 1 207 ? 8.118 29.774 24.028 1.00 87.56 207 ASP A C 1
ATOM 1738 O O . ASP A 1 207 ? 8.161 29.706 22.799 1.00 87.56 207 ASP A O 1
ATOM 1742 N N . GLU A 1 208 ? 9.200 29.542 24.774 1.00 80.00 208 GLU A N 1
ATOM 1743 C CA . GLU A 1 208 ? 10.504 29.165 24.218 1.00 80.00 208 GLU A CA 1
ATOM 1744 C C . GLU A 1 208 ? 10.450 27.786 23.543 1.00 80.00 208 GLU A C 1
ATOM 1746 O O . GLU A 1 208 ? 10.967 27.601 22.440 1.00 80.00 208 GLU A O 1
ATOM 1751 N N . ARG A 1 209 ? 9.727 26.827 24.139 1.00 81.38 209 ARG A N 1
ATOM 1752 C CA . ARG A 1 209 ? 9.476 25.516 23.517 1.00 81.38 209 ARG A CA 1
ATOM 1753 C C . ARG A 1 209 ? 8.672 25.636 22.224 1.00 81.38 209 ARG A C 1
ATOM 1755 O O . ARG A 1 209 ? 8.992 24.961 21.245 1.00 81.38 209 ARG A O 1
ATOM 1762 N N . ALA A 1 210 ? 7.641 26.481 22.202 1.00 86.56 210 ALA A N 1
ATOM 1763 C CA . ALA A 1 210 ? 6.833 26.719 21.011 1.00 86.56 210 ALA A CA 1
ATOM 1764 C C . ALA A 1 210 ? 7.665 27.346 19.880 1.00 86.56 210 ALA A C 1
ATOM 1766 O O . ALA A 1 210 ? 7.574 26.887 18.739 1.00 86.56 210 ALA A O 1
ATOM 1767 N N . ALA A 1 211 ? 8.527 28.317 20.203 1.00 87.25 211 ALA A N 1
ATOM 1768 C CA . ALA A 1 211 ? 9.435 28.948 19.249 1.00 87.25 211 ALA A CA 1
ATOM 1769 C C . ALA A 1 211 ? 10.447 27.952 18.653 1.00 87.25 211 ALA A C 1
ATOM 1771 O O . ALA A 1 211 ? 10.618 27.916 17.435 1.00 87.25 211 ALA A O 1
ATOM 1772 N N . LEU A 1 212 ? 11.050 27.082 19.475 1.00 86.19 212 LEU A N 1
ATOM 1773 C CA . LEU A 1 212 ? 11.972 26.031 19.014 1.00 86.19 212 LEU A CA 1
ATOM 1774 C C . LEU A 1 212 ? 11.289 25.031 18.068 1.00 86.19 212 LEU A C 1
ATOM 1776 O O . LEU A 1 212 ? 11.831 24.676 17.020 1.00 86.19 212 LEU A O 1
ATOM 1780 N N . ILE A 1 213 ? 10.066 24.603 18.399 1.00 86.94 213 ILE A N 1
ATOM 1781 C CA . ILE A 1 213 ? 9.281 23.702 17.540 1.00 86.94 213 ILE A CA 1
ATOM 1782 C C . ILE A 1 213 ? 8.908 24.389 16.223 1.00 86.94 213 ILE A C 1
ATOM 1784 O O . ILE A 1 213 ? 8.905 23.740 15.173 1.00 86.94 213 ILE A O 1
ATOM 1788 N N . GLN A 1 214 ? 8.555 25.674 16.264 1.00 89.12 214 GLN A N 1
ATOM 1789 C CA . GLN A 1 214 ? 8.197 26.430 15.071 1.00 89.12 214 GLN A CA 1
ATOM 1790 C C . GLN A 1 214 ? 9.402 26.610 14.143 1.00 89.12 214 GLN A C 1
ATOM 1792 O O . GLN A 1 214 ? 9.284 26.279 12.964 1.00 89.12 214 GLN A O 1
ATOM 1797 N N . ALA A 1 215 ? 10.554 27.024 14.675 1.00 85.81 215 ALA A N 1
ATOM 1798 C CA . ALA A 1 215 ? 11.789 27.175 13.908 1.00 85.81 215 ALA A CA 1
ATOM 1799 C C . ALA A 1 215 ? 12.191 25.858 13.223 1.00 85.81 215 ALA A C 1
ATOM 1801 O O . ALA A 1 215 ? 12.409 25.827 12.014 1.00 85.81 215 ALA A O 1
ATOM 1802 N N . PHE A 1 216 ? 12.151 24.740 13.955 1.00 86.94 216 PHE A N 1
ATOM 1803 C CA . PHE A 1 216 ? 12.428 23.417 13.388 1.00 86.94 216 PHE A CA 1
ATOM 1804 C C . PHE A 1 216 ? 11.454 23.034 12.259 1.00 86.94 216 PHE A C 1
ATOM 1806 O O . PHE A 1 216 ? 11.839 22.427 11.260 1.00 86.94 216 PHE A O 1
ATOM 1813 N N . ARG A 1 217 ? 10.166 23.382 12.386 1.00 83.44 217 ARG A N 1
ATOM 1814 C CA . ARG A 1 217 ? 9.162 23.125 11.337 1.00 83.44 217 ARG A CA 1
ATOM 1815 C C . ARG A 1 217 ? 9.361 24.006 10.107 1.00 83.44 217 ARG A C 1
ATOM 1817 O O . ARG A 1 217 ? 9.075 23.549 9.002 1.00 83.44 217 ARG A O 1
ATOM 1824 N N . GLU A 1 218 ? 9.789 25.248 10.287 1.00 85.69 218 GLU A N 1
ATOM 1825 C CA . GLU A 1 218 ? 10.097 26.168 9.189 1.00 85.69 218 GLU A CA 1
ATOM 1826 C C . GLU A 1 218 ? 11.338 25.704 8.422 1.00 85.69 218 GLU A C 1
ATOM 1828 O O . GLU A 1 218 ? 11.298 25.642 7.194 1.00 85.69 218 GLU A O 1
ATOM 1833 N N . GLU A 1 219 ? 12.372 25.249 9.129 1.00 82.06 219 GLU A N 1
ATOM 1834 C CA . GLU A 1 219 ? 13.581 24.677 8.533 1.00 82.06 219 GLU A CA 1
ATOM 1835 C C . GLU A 1 219 ? 13.285 23.384 7.756 1.00 82.06 219 GLU A C 1
ATOM 1837 O O . GLU A 1 219 ? 13.684 23.248 6.598 1.00 82.06 219 GLU A O 1
ATOM 1842 N N . GLN A 1 220 ? 12.473 22.482 8.326 1.00 76.69 220 GLN A N 1
ATOM 1843 C CA . GLN A 1 220 ? 11.980 21.292 7.620 1.00 76.69 220 GLN A CA 1
ATOM 1844 C C . GLN A 1 220 ? 11.250 21.667 6.323 1.00 76.69 220 GLN A C 1
ATOM 1846 O O . GLN A 1 220 ? 11.502 21.077 5.273 1.00 76.69 220 GLN A O 1
ATOM 1851 N N . ARG A 1 221 ? 10.341 22.651 6.376 1.00 79.75 221 ARG A N 1
ATOM 1852 C CA . ARG A 1 221 ? 9.587 23.099 5.194 1.00 79.75 221 ARG A CA 1
ATOM 1853 C C . ARG A 1 221 ? 10.500 23.693 4.129 1.00 79.75 221 ARG A C 1
ATOM 1855 O O . ARG A 1 221 ? 10.330 23.347 2.966 1.00 79.75 221 ARG A O 1
ATOM 1862 N N . ALA A 1 222 ? 11.444 24.550 4.512 1.00 77.62 222 ALA A N 1
ATOM 1863 C CA . ALA A 1 222 ? 12.387 25.163 3.582 1.00 77.62 222 ALA A CA 1
ATOM 1864 C C . ALA A 1 222 ? 13.255 24.107 2.884 1.00 77.62 222 ALA A C 1
ATOM 1866 O O . ALA A 1 222 ? 13.433 24.160 1.670 1.00 77.62 222 ALA A O 1
ATOM 1867 N N . HIS A 1 223 ? 13.719 23.102 3.628 1.00 73.19 223 HIS A N 1
ATOM 1868 C CA . HIS A 1 223 ? 14.500 22.005 3.070 1.00 73.19 223 HIS A CA 1
ATOM 1869 C C . HIS A 1 223 ? 13.691 21.149 2.079 1.00 73.19 223 HIS A C 1
ATOM 1871 O O . HIS A 1 223 ? 14.168 20.864 0.983 1.00 73.19 223 HIS A O 1
ATOM 1877 N N . PHE A 1 224 ? 12.442 20.791 2.405 1.00 70.12 224 PHE A N 1
ATOM 1878 C CA . PHE A 1 224 ? 11.575 20.078 1.457 1.00 70.12 224 PHE A CA 1
ATOM 1879 C C . PHE A 1 224 ? 11.247 20.918 0.221 1.00 70.12 224 PHE A C 1
ATOM 1881 O O . PHE A 1 224 ? 11.237 20.383 -0.883 1.00 70.12 224 PHE A O 1
ATOM 1888 N N . GLN A 1 225 ? 10.999 22.217 0.393 1.00 74.81 225 GLN A N 1
ATOM 1889 C CA . GLN A 1 225 ? 10.735 23.134 -0.714 1.00 74.81 225 GLN A CA 1
ATOM 1890 C C . GLN A 1 225 ? 11.930 23.188 -1.678 1.00 74.81 225 GLN A C 1
ATOM 1892 O O . GLN A 1 225 ? 11.742 22.993 -2.872 1.00 74.81 225 GLN A O 1
ATOM 1897 N N . MET A 1 226 ? 13.150 23.333 -1.149 1.00 72.94 226 MET A N 1
ATOM 1898 C CA . MET A 1 226 ? 14.390 23.309 -1.932 1.00 72.94 226 MET A CA 1
ATOM 1899 C C . MET A 1 226 ? 14.557 21.996 -2.708 1.00 72.94 226 MET A C 1
ATOM 1901 O O . MET A 1 226 ? 14.842 22.028 -3.897 1.00 72.94 226 MET A O 1
ATOM 1905 N N . MET A 1 227 ? 14.299 20.846 -2.075 1.00 63.12 227 MET A N 1
ATOM 1906 C CA . MET A 1 227 ? 14.356 19.538 -2.744 1.00 63.12 227 MET A CA 1
ATOM 1907 C C . MET A 1 227 ? 13.339 19.415 -3.888 1.00 63.12 227 MET A C 1
ATOM 1909 O O . MET A 1 227 ? 13.659 18.885 -4.951 1.00 63.12 227 MET A O 1
ATOM 1913 N N . PHE A 1 228 ? 12.112 19.908 -3.692 1.00 67.12 228 PHE A N 1
ATOM 1914 C CA . PHE A 1 228 ? 11.096 19.917 -4.747 1.00 67.12 228 PHE A CA 1
ATOM 1915 C C . PHE A 1 228 ? 11.450 20.874 -5.890 1.00 67.12 228 PHE A C 1
ATOM 1917 O O . PHE A 1 228 ? 11.186 20.552 -7.050 1.00 67.12 228 PHE A O 1
ATOM 1924 N N . ASP A 1 229 ? 12.045 22.024 -5.577 1.00 67.38 229 ASP A N 1
ATOM 1925 C CA . ASP A 1 229 ? 12.466 23.013 -6.567 1.00 67.38 229 ASP A CA 1
ATOM 1926 C C . ASP A 1 229 ? 13.677 22.504 -7.376 1.00 67.38 229 ASP A C 1
ATOM 1928 O O . ASP A 1 229 ? 13.648 22.568 -8.605 1.00 67.38 229 ASP A O 1
ATOM 1932 N N . GLU A 1 230 ? 14.664 21.863 -6.739 1.00 62.44 230 GLU A N 1
ATOM 1933 C CA . GLU A 1 230 ? 15.788 21.192 -7.416 1.00 62.44 230 GLU A CA 1
ATOM 1934 C C . GLU A 1 230 ? 15.322 20.035 -8.317 1.00 62.44 230 GLU A C 1
ATOM 1936 O O . GLU A 1 230 ? 15.797 19.890 -9.447 1.00 62.44 230 GLU A O 1
ATOM 1941 N N . GLU A 1 231 ? 14.359 19.215 -7.871 1.00 57.03 231 GLU A N 1
ATOM 1942 C CA . GLU A 1 231 ? 13.762 18.169 -8.716 1.00 57.03 231 GLU A CA 1
ATOM 1943 C C . GLU A 1 231 ? 13.023 18.754 -9.929 1.00 57.03 231 GLU A C 1
ATOM 1945 O O . GLU A 1 231 ? 12.999 18.139 -11.003 1.00 57.03 231 GLU A O 1
ATOM 1950 N N . ARG A 1 232 ? 12.427 19.941 -9.776 1.00 56.28 232 ARG A N 1
ATOM 1951 C CA . ARG A 1 232 ? 11.705 20.642 -10.840 1.00 56.28 232 ARG A CA 1
ATOM 1952 C C . ARG A 1 232 ? 12.659 21.285 -11.847 1.00 56.28 232 ARG A C 1
ATOM 1954 O O . ARG A 1 232 ? 12.435 21.141 -13.048 1.00 56.28 232 ARG A O 1
ATOM 1961 N N . GLU A 1 233 ? 13.737 21.916 -11.389 1.00 57.19 233 GLU A N 1
ATOM 1962 C CA . GLU A 1 233 ? 14.791 22.478 -12.247 1.00 57.19 233 GLU A CA 1
ATOM 1963 C C . GLU A 1 233 ? 15.537 21.386 -13.024 1.00 57.19 233 GLU A C 1
ATOM 1965 O O . GLU A 1 233 ? 15.737 21.510 -14.234 1.00 57.19 233 GLU A O 1
ATOM 1970 N N . HIS A 1 234 ? 15.857 20.259 -12.380 1.00 54.06 234 HIS A N 1
ATOM 1971 C CA . HIS A 1 234 ? 16.478 19.115 -13.052 1.00 54.06 234 HIS A CA 1
ATOM 1972 C C . HIS A 1 234 ? 15.578 18.431 -14.091 1.00 54.06 234 HIS A C 1
ATOM 1974 O O . HIS A 1 234 ? 16.098 17.731 -14.967 1.00 54.06 234 HIS A O 1
ATOM 1980 N N . ARG A 1 235 ? 14.250 18.586 -13.997 1.00 50.50 235 ARG A N 1
ATOM 1981 C CA . ARG A 1 235 ? 13.317 18.187 -15.063 1.00 50.50 235 ARG A CA 1
ATOM 1982 C C . ARG A 1 235 ? 13.290 19.216 -16.192 1.00 50.50 235 ARG A C 1
ATOM 1984 O O . ARG A 1 235 ? 13.442 18.817 -17.338 1.00 50.50 235 ARG A O 1
ATOM 1991 N N . GLY A 1 236 ? 13.196 20.508 -15.874 1.00 48.19 236 GLY A N 1
ATOM 1992 C CA . GLY A 1 236 ? 13.137 21.579 -16.878 1.00 48.19 236 GLY A CA 1
ATOM 1993 C C . GLY A 1 236 ? 14.408 21.736 -17.723 1.00 48.19 236 GLY A C 1
ATOM 1994 O O . GLY A 1 236 ? 14.320 22.077 -18.895 1.00 48.19 236 GLY A O 1
ATOM 1995 N N . GLN A 1 237 ? 15.592 21.439 -17.175 1.00 43.72 237 GLN A N 1
ATOM 1996 C CA . GLN A 1 237 ? 16.845 21.469 -17.949 1.00 43.72 237 GLN A CA 1
ATOM 1997 C C . GLN A 1 237 ? 16.945 20.338 -18.986 1.00 43.72 237 GLN A C 1
ATOM 1999 O O . GLN A 1 237 ? 17.567 20.524 -20.022 1.00 43.72 237 GLN A O 1
ATOM 2004 N N . ARG A 1 238 ? 16.303 19.185 -18.756 1.00 46.59 238 ARG A N 1
ATOM 2005 C CA . ARG A 1 238 ? 16.313 18.062 -19.715 1.00 46.59 238 ARG A CA 1
ATOM 2006 C C . ARG A 1 238 ? 15.411 18.301 -20.918 1.00 46.59 238 ARG A C 1
ATOM 2008 O O . ARG A 1 238 ? 15.695 17.781 -21.981 1.00 46.59 238 ARG A O 1
ATOM 2015 N N . GLU A 1 239 ? 14.355 19.089 -20.748 1.00 42.84 239 GLU A N 1
ATOM 2016 C CA . GLU A 1 239 ? 13.437 19.472 -21.829 1.00 42.84 239 GLU A CA 1
ATOM 2017 C C . GLU A 1 239 ? 14.044 20.514 -22.788 1.00 42.84 239 GLU A C 1
ATOM 2019 O O . GLU A 1 239 ? 13.450 20.807 -23.821 1.00 42.84 239 GLU A O 1
ATOM 2024 N N . HIS A 1 240 ? 15.204 21.090 -22.449 1.00 43.84 240 HIS A N 1
ATOM 2025 C CA . HIS A 1 240 ? 15.891 22.098 -23.260 1.00 43.84 240 HIS A CA 1
ATOM 2026 C C . HIS A 1 240 ? 17.153 21.593 -23.977 1.00 43.84 240 HIS A C 1
ATOM 2028 O O . HIS A 1 240 ? 17.632 22.291 -24.873 1.00 43.84 240 HIS A O 1
ATOM 2034 N N . ASP A 1 241 ? 17.667 20.420 -23.598 1.00 39.16 241 ASP A N 1
ATOM 2035 C CA . ASP A 1 241 ? 18.868 19.808 -24.185 1.00 39.16 241 ASP A CA 1
ATOM 2036 C C . ASP A 1 241 ? 18.554 18.677 -25.201 1.00 39.16 241 ASP A C 1
ATOM 2038 O O . ASP A 1 241 ? 19.485 18.179 -25.838 1.00 39.16 241 ASP A O 1
ATOM 2042 N N . ASP A 1 242 ? 17.273 18.317 -25.384 1.00 39.59 242 ASP A N 1
ATOM 2043 C CA . ASP A 1 242 ? 16.737 17.447 -26.459 1.00 39.59 242 ASP A CA 1
ATOM 2044 C C . ASP A 1 242 ? 15.993 18.278 -27.530 1.00 39.59 242 ASP A C 1
ATOM 2046 O O . ASP A 1 242 ? 16.032 17.891 -28.725 1.00 39.59 242 ASP A O 1
#

Sequence (242 aa):
MLPPGRPPLPHPDMPPELKELFDEVQKGRETLQESRREAVEDLPADASRGERRAALAKWYRQHAEDLARQEQREWELREMQALYMAANTPEDRVMPPEIQHKVEELRKVGRELLVARQEVLRQLGSMPSIREREQALERFRSEHQQQIEEIRERMADLKRWWQTEGSAWRGPRGLAERREVFAEEAQRWREEREQLRRDLEAAQSEDERAALIQAFREEQRAHFQMMFDEEREHRGQREHDD

Mean predicted aligned error: 16.74 Å

Radius of gyration: 24.29 Å; Cα contacts (8 Å, |Δi|>4): 70; chains: 1; bounding box: 48×57×57 Å

Nearest PDB structures (foldseek):
  8ub3-assembly1_A  TM=2.122E-01  e=8.958E+00  synthetic construct